Protein AF-A0A0G2HRA0-F1 (afdb_monomer)

Secondary structure (DSSP, 8-state):
-TTTSS--HHHHHHHHHHHHHHHHHHHHHT--HHHHHHHH---SHHHHHHHHIIIIIHHHHHS-GGGTHHIIIIIHHHHHHHHHHHHHTTGGGSTTTTT-HHHHHHHHHHHHTSS-HHHHHHHHHHHHHHHHHHHTTT-GGGG-SS--HHHHHHHHHHHHHHHHTHHHHHHHHHHHHHHHHHHHHHHHHHSS-GGGHHHHTPPPPHHHHHHHHTT---TT-

Mean predicted aligned error: 3.93 Å

Foldseek 3Di:
DVPQQAQDLVVLVVLCVPQVVVVVVQLVVLDALVNVCVVVVDPALVVLLVQLCNLQRSCPSHQDDLRCLCNQPRRLRNNLSSLVVCVVVVSCCQLLHLLVVVSSLSSLRSLLQDLDLVSLVVSLVSLVSSLVLLVCLVPCVVLDDDDDPVSSVNSVVSSVVSPVVSVVSNVVSVVSNVVSVLSSVCSVVPSGQLVCCVSNVHDHDPVSVVCVVVVRDPSHD

Radius of gyration: 18.33 Å; Cα contacts (8 Å, |Δi|>4): 227; chains: 1; bounding box: 37×37×50 Å

InterPro domains:
  IPR010323 Protein of unknown function DUF924 [PF06041] (3-216)
  IPR011990 Tetratricopeptide-like helical domain superfamily [G3DSA:1.25.40.10] (74-221)
  IPR011990 Tetratricopeptide-like helical domain superfamily [SSF48452] (3-215)

pLDDT: mean 93.44, std 8.61, range [54.91, 98.62]

Solvent-accessible surface area (backbone atoms only — not comparable to full-atom values): 12191 Å² total; per-residue (Å²): 119,74,69,81,81,44,93,43,71,72,59,23,51,54,48,32,77,74,42,43,70,62,52,51,53,48,61,74,66,68,68,50,29,66,56,50,47,69,72,64,58,69,86,46,66,65,49,51,51,49,50,36,43,59,32,44,50,46,35,60,51,55,30,54,72,82,43,31,34,51,32,68,72,58,27,40,62,27,15,31,45,46,34,48,53,38,53,75,69,44,40,59,60,35,43,80,30,50,53,39,58,80,63,40,51,56,54,32,50,35,26,59,71,47,64,43,69,72,36,32,53,50,30,50,52,53,42,47,53,49,40,51,51,61,74,42,53,88,52,73,82,71,70,70,86,85,55,55,78,69,37,42,53,49,26,54,53,34,32,52,52,42,51,76,41,38,70,61,51,49,52,50,38,52,54,50,45,55,55,50,48,58,49,39,53,43,30,70,74,66,55,34,64,64,82,49,23,69,55,65,71,44,86,80,51,70,72,48,46,51,41,51,75,72,67,47,90,60,91,84,115

Structure (mmCIF, N/CA/C/O backbone):
data_AF-A0A0G2HRA0-F1
#
_entry.id   AF-A0A0G2HRA0-F1
#
loop_
_atom_site.group_PDB
_atom_site.id
_atom_site.type_symbol
_atom_site.label_atom_id
_atom_site.label_alt_id
_atom_site.label_comp_id
_atom_site.label_asym_id
_atom_site.label_entity_id
_atom_site.label_seq_id
_atom_site.pdbx_PDB_ins_code
_atom_site.Cartn_x
_atom_site.Cartn_y
_atom_site.Cartn_z
_atom_site.occupancy
_atom_site.B_iso_or_equiv
_atom_site.auth_seq_id
_atom_site.auth_comp_id
_atom_site.auth_asym_id
_atom_site.auth_atom_id
_atom_site.pdbx_PDB_model_num
ATOM 1 N N . MET A 1 1 ? 15.000 1.852 2.762 1.00 56.19 1 MET A N 1
ATOM 2 C CA . MET A 1 1 ? 13.820 0.959 2.770 1.00 56.19 1 MET A CA 1
ATOM 3 C C . MET A 1 1 ? 13.496 0.431 4.173 1.00 56.19 1 MET A C 1
ATOM 5 O O . MET A 1 1 ? 12.323 0.295 4.471 1.00 56.19 1 MET A O 1
ATOM 9 N N . MET A 1 2 ? 14.488 0.227 5.059 1.00 61.09 2 MET A N 1
ATOM 10 C CA . MET A 1 2 ? 14.253 -0.274 6.428 1.00 61.09 2 MET A CA 1
ATOM 11 C C . MET A 1 2 ? 13.298 0.565 7.298 1.00 61.09 2 MET A C 1
ATOM 13 O O . MET A 1 2 ? 12.563 -0.030 8.070 1.00 61.09 2 MET A O 1
ATOM 17 N N . HIS A 1 3 ? 13.277 1.900 7.183 1.00 75.88 3 HIS A N 1
ATOM 18 C CA . HIS A 1 3 ? 12.452 2.757 8.059 1.00 75.88 3 HIS A CA 1
ATOM 19 C C . HIS A 1 3 ? 10.940 2.686 7.791 1.00 75.88 3 HIS A C 1
ATOM 21 O O . HIS A 1 3 ? 10.156 2.987 8.679 1.00 75.88 3 HIS A O 1
ATOM 27 N N . TRP A 1 4 ? 10.521 2.289 6.585 1.00 77.62 4 TRP A N 1
ATOM 28 C CA . TRP A 1 4 ? 9.098 2.255 6.215 1.00 77.62 4 TRP A CA 1
ATOM 29 C C . TRP A 1 4 ? 8.359 1.056 6.808 1.00 77.62 4 TRP A C 1
ATOM 31 O O . TRP A 1 4 ? 7.177 1.140 7.104 1.00 77.62 4 TRP A O 1
ATOM 41 N N . PHE A 1 5 ? 9.066 -0.057 7.005 1.00 75.88 5 PHE A N 1
ATOM 42 C CA . PHE A 1 5 ? 8.467 -1.346 7.367 1.00 75.88 5 PHE A CA 1
ATOM 43 C C . PHE A 1 5 ? 8.734 -1.753 8.817 1.00 75.88 5 PHE A C 1
ATOM 45 O O . PHE A 1 5 ? 8.563 -2.912 9.187 1.00 75.88 5 PHE A O 1
ATOM 52 N N . ARG A 1 6 ? 9.198 -0.816 9.646 1.00 81.25 6 ARG A N 1
ATOM 53 C CA . ARG A 1 6 ? 9.418 -1.033 11.076 1.00 81.25 6 ARG A CA 1
ATOM 54 C C . ARG A 1 6 ? 9.127 0.247 11.844 1.00 81.25 6 ARG A C 1
ATOM 56 O O . ARG A 1 6 ? 9.287 1.340 11.308 1.00 81.25 6 ARG A O 1
ATOM 63 N N . LYS A 1 7 ? 8.771 0.115 13.119 1.00 84.19 7 LYS A N 1
ATOM 64 C CA . LYS A 1 7 ? 8.693 1.267 14.018 1.00 84.19 7 LYS A CA 1
ATOM 65 C C . LYS A 1 7 ? 10.080 1.895 14.172 1.00 84.19 7 LYS A C 1
ATOM 67 O O . LYS A 1 7 ? 11.048 1.203 14.489 1.00 84.19 7 LYS A O 1
ATOM 72 N N . ASP A 1 8 ? 10.159 3.200 13.953 1.00 91.06 8 ASP A N 1
ATOM 73 C CA . ASP A 1 8 ? 11.387 3.979 14.061 1.00 91.06 8 ASP A CA 1
ATOM 74 C C . ASP A 1 8 ? 11.022 5.390 14.524 1.00 91.06 8 ASP A C 1
ATOM 76 O O . ASP A 1 8 ? 10.508 6.197 13.756 1.00 91.06 8 ASP A O 1
ATOM 80 N N . GLU A 1 9 ? 11.251 5.671 15.805 1.00 91.50 9 GLU A N 1
ATOM 81 C CA . GLU A 1 9 ? 10.758 6.891 16.445 1.00 91.50 9 GLU A CA 1
ATOM 82 C C . GLU A 1 9 ? 11.367 8.165 15.845 1.00 91.50 9 GLU A C 1
ATOM 84 O O . GLU A 1 9 ? 10.666 9.159 15.665 1.00 91.50 9 GLU A O 1
ATOM 89 N N . ALA A 1 10 ? 12.649 8.133 15.469 1.00 94.00 10 ALA A N 1
ATOM 90 C CA . ALA A 1 10 ? 13.295 9.274 14.827 1.00 94.00 10 ALA A CA 1
ATOM 91 C C . ALA A 1 10 ? 12.667 9.550 13.454 1.00 94.00 10 ALA A C 1
ATOM 93 O O . ALA A 1 10 ? 12.410 10.700 13.093 1.00 94.00 10 ALA A O 1
ATOM 94 N N . PHE A 1 11 ? 12.377 8.492 12.697 1.00 94.00 11 PHE A N 1
ATOM 95 C CA . PHE A 1 11 ? 11.701 8.620 11.413 1.00 94.00 11 PHE A CA 1
ATOM 96 C C . PHE A 1 11 ? 10.242 9.079 11.560 1.00 94.00 11 PHE A C 1
ATOM 98 O O . PHE A 1 11 ? 9.793 9.947 10.809 1.00 94.00 11 PHE A O 1
ATOM 105 N N . ASP A 1 12 ? 9.523 8.569 12.559 1.00 94.12 12 ASP A N 1
ATOM 106 C CA . ASP A 1 12 ? 8.151 8.972 12.873 1.00 94.12 12 ASP A CA 1
ATOM 107 C C . ASP A 1 12 ? 8.078 10.466 13.236 1.00 94.12 12 ASP A C 1
ATOM 109 O O . ASP A 1 12 ? 7.217 11.193 12.731 1.00 94.12 12 ASP A O 1
ATOM 113 N N . GLN A 1 13 ? 9.030 10.965 14.035 1.00 94.88 13 GLN A N 1
ATOM 114 C CA . GLN A 1 13 ? 9.144 12.389 14.366 1.00 94.88 13 GLN A CA 1
ATOM 115 C C . GLN A 1 13 ? 9.399 13.248 13.120 1.00 94.88 13 GLN A C 1
ATOM 117 O O . GLN A 1 13 ? 8.772 14.297 12.964 1.00 94.88 13 GLN A O 1
ATOM 122 N N . LEU A 1 14 ? 10.259 12.796 12.199 1.00 95.62 14 LEU A N 1
ATOM 123 C CA . LEU A 1 14 ? 10.499 13.489 10.927 1.00 95.62 14 LEU A CA 1
ATOM 124 C C . LEU A 1 14 ? 9.245 13.530 10.044 1.00 95.62 14 LEU A C 1
ATOM 126 O O . LEU A 1 14 ? 8.947 14.574 9.456 1.00 95.62 14 LEU A O 1
ATOM 130 N N . CYS A 1 15 ? 8.498 12.425 9.965 1.00 95.75 15 CYS A N 1
ATOM 131 C CA . CYS A 1 15 ? 7.233 12.366 9.231 1.00 95.75 15 CYS A CA 1
ATOM 132 C C . CYS A 1 15 ? 6.209 13.329 9.840 1.00 95.75 15 CYS A C 1
ATOM 134 O O . CYS A 1 15 ? 5.610 14.136 9.127 1.00 95.75 15 CYS A O 1
ATOM 136 N N . SER A 1 16 ? 6.059 13.296 11.166 1.00 96.31 16 SER A N 1
ATOM 137 C CA . SER A 1 16 ? 5.124 14.147 11.901 1.00 96.31 16 SER A CA 1
ATOM 138 C C . SER A 1 16 ? 5.450 15.629 11.725 1.00 96.31 16 SER A C 1
ATOM 140 O O . SER A 1 16 ? 4.582 16.402 11.319 1.00 96.31 16 SER A O 1
ATOM 142 N N . ALA A 1 17 ? 6.716 16.017 11.910 1.00 97.25 17 ALA A N 1
ATOM 143 C CA . ALA A 1 17 ? 7.166 17.399 11.756 1.00 97.25 17 ALA A CA 1
ATOM 144 C C . ALA A 1 17 ? 6.903 17.966 10.351 1.00 97.25 17 ALA A C 1
ATOM 146 O O . ALA A 1 17 ? 6.651 19.161 10.211 1.00 97.25 17 ALA A O 1
ATOM 147 N N . LYS A 1 18 ? 6.959 17.127 9.308 1.00 96.81 18 LYS A N 1
ATOM 148 C CA . LYS A 1 18 ? 6.757 17.559 7.918 1.00 96.81 18 LYS A CA 1
ATOM 149 C C . LYS A 1 18 ? 5.302 17.522 7.460 1.00 96.81 18 LYS A C 1
ATOM 151 O O . LYS A 1 18 ? 4.901 18.403 6.707 1.00 96.81 18 LYS A O 1
ATOM 156 N N . PHE A 1 19 ? 4.534 16.510 7.861 1.00 97.62 19 PHE A N 1
ATOM 157 C CA . PHE A 1 19 ? 3.259 16.198 7.203 1.00 97.62 19 PHE A CA 1
ATOM 158 C C . PHE A 1 19 ? 2.042 16.184 8.129 1.00 97.62 19 PHE A C 1
ATOM 160 O O . PHE A 1 19 ? 0.922 16.254 7.621 1.00 97.62 19 PHE A O 1
ATOM 167 N N . ARG A 1 20 ? 2.208 16.155 9.463 1.00 97.62 20 ARG A N 1
ATOM 168 C CA . ARG A 1 20 ? 1.061 16.093 10.391 1.00 97.62 20 ARG A CA 1
ATOM 169 C C . ARG A 1 20 ? 0.101 17.262 10.186 1.00 97.62 20 ARG A C 1
ATOM 171 O O . ARG A 1 20 ? -1.100 17.040 10.122 1.00 97.62 20 ARG A O 1
ATOM 178 N N . GLN A 1 21 ? 0.607 18.489 10.034 1.00 97.75 21 GLN A N 1
ATOM 179 C CA . GLN A 1 21 ? -0.251 19.666 9.844 1.00 97.75 21 GLN A CA 1
ATOM 180 C C . GLN A 1 21 ? -1.146 19.534 8.601 1.00 97.75 21 GLN A C 1
ATOM 182 O O . GLN A 1 21 ? -2.349 19.773 8.685 1.00 97.75 21 GLN A O 1
ATOM 187 N N . SER A 1 22 ? -0.580 19.122 7.466 1.00 96.19 22 SER A N 1
ATOM 188 C CA . SER A 1 22 ? -1.330 18.940 6.219 1.00 96.19 22 SER A CA 1
ATOM 189 C C . SER A 1 22 ? -2.346 17.802 6.327 1.00 96.19 22 SER A C 1
ATOM 191 O O . SER A 1 22 ? -3.484 17.944 5.887 1.00 96.19 22 SER A O 1
ATOM 193 N N . LEU A 1 23 ? -1.975 16.688 6.963 1.00 97.50 23 LEU A N 1
ATOM 194 C CA . LEU A 1 23 ? -2.886 15.561 7.170 1.00 97.50 23 LEU A CA 1
ATOM 195 C C . LEU A 1 23 ? -4.022 15.900 8.148 1.00 97.50 23 LEU A C 1
ATOM 197 O O . LEU A 1 23 ? -5.155 15.482 7.923 1.00 97.50 23 LEU A O 1
ATOM 201 N N . GLU A 1 24 ? -3.781 16.731 9.166 1.00 97.75 24 GLU A N 1
ATOM 202 C CA . GLU A 1 24 ? -4.847 17.247 10.037 1.00 97.75 24 GLU A CA 1
ATOM 203 C C . GLU A 1 24 ? -5.837 18.151 9.282 1.00 97.75 24 GLU A C 1
ATOM 205 O O . GLU A 1 24 ? -7.036 18.117 9.565 1.00 97.75 24 GLU A O 1
ATOM 210 N N . GLN A 1 25 ? -5.383 18.914 8.282 1.00 95.75 25 GLN A N 1
ATOM 211 C CA . GLN A 1 25 ? -6.275 19.694 7.410 1.00 95.75 25 GLN A CA 1
ATOM 212 C C . GLN A 1 25 ? -7.120 18.793 6.496 1.00 95.75 25 GLN A C 1
ATOM 214 O O . GLN A 1 25 ? -8.319 19.016 6.321 1.00 95.75 25 GLN A O 1
ATOM 219 N N . VAL A 1 26 ? -6.530 17.730 5.947 1.00 95.06 26 VAL A N 1
ATOM 220 C CA . VAL A 1 26 ? -7.273 16.718 5.174 1.00 95.06 26 VAL A CA 1
ATOM 221 C C . VAL A 1 26 ? -8.330 16.044 6.055 1.00 95.06 26 VAL A C 1
ATOM 223 O O . VAL A 1 26 ? -9.501 15.949 5.687 1.00 95.06 26 VAL A O 1
ATOM 226 N N . LYS A 1 27 ? -7.945 15.637 7.265 1.00 94.94 27 LYS A N 1
ATOM 227 C CA . LYS A 1 27 ? -8.842 15.025 8.250 1.00 94.94 27 LYS A CA 1
ATOM 228 C C . LYS A 1 27 ? -9.993 15.953 8.649 1.00 94.94 27 LYS A C 1
ATOM 230 O O . LYS A 1 27 ? -11.129 15.490 8.750 1.00 94.94 27 LYS A O 1
ATOM 235 N N . SER A 1 28 ? -9.738 17.244 8.870 1.00 95.25 28 SER A N 1
ATOM 236 C CA . SER A 1 28 ? -10.777 18.198 9.290 1.00 95.25 28 SER A CA 1
ATOM 237 C C . SER A 1 28 ? -11.797 18.505 8.189 1.00 95.25 28 SER A C 1
ATOM 239 O O . SER A 1 28 ? -12.965 18.749 8.489 1.00 95.25 28 SER A O 1
ATOM 241 N N . THR A 1 29 ? -11.385 18.428 6.922 1.00 93.19 29 THR A N 1
ATOM 242 C CA . THR A 1 29 ? -12.250 18.670 5.756 1.00 93.19 29 THR A CA 1
ATOM 243 C C . THR A 1 29 ? -13.062 17.447 5.326 1.00 93.19 29 THR A C 1
ATOM 245 O O . THR A 1 29 ? -14.029 17.604 4.584 1.00 93.19 29 THR A O 1
ATOM 248 N N . ARG A 1 30 ? -12.715 16.241 5.806 1.00 89.88 30 ARG A N 1
ATOM 249 C CA . ARG A 1 30 ? -13.371 14.965 5.448 1.00 89.88 30 ARG A CA 1
ATOM 250 C C . ARG A 1 30 ? -13.437 14.721 3.934 1.00 89.88 30 ARG A C 1
ATOM 252 O O . ARG A 1 30 ? -14.417 14.178 3.425 1.00 89.88 30 ARG A O 1
ATOM 259 N N . VAL A 1 31 ? -12.406 15.148 3.208 1.00 95.06 31 VAL A N 1
ATOM 260 C CA . VAL A 1 31 ? -12.314 14.940 1.758 1.00 95.06 31 VAL A CA 1
ATOM 261 C C . VAL A 1 31 ? -12.207 13.456 1.413 1.00 95.06 31 VAL A C 1
ATOM 263 O O . VAL A 1 31 ? -11.607 12.668 2.142 1.00 95.06 31 VAL A O 1
ATOM 266 N N . THR A 1 32 ? -12.788 13.071 0.279 1.00 97.25 32 THR A N 1
ATOM 267 C CA . THR A 1 32 ? -12.708 11.705 -0.249 1.00 97.25 32 THR A CA 1
ATOM 268 C C . THR A 1 32 ? -11.485 11.538 -1.149 1.00 97.25 32 THR A C 1
ATOM 270 O O . THR A 1 32 ? -10.952 12.516 -1.679 1.00 97.25 32 THR A O 1
ATOM 273 N N . GLY A 1 33 ? -11.068 10.291 -1.394 1.00 97.38 33 GLY A N 1
ATOM 274 C CA . GLY A 1 33 ? -10.017 10.008 -2.378 1.00 97.38 33 GLY A CA 1
ATOM 275 C C . GLY A 1 33 ? -10.356 10.517 -3.784 1.00 97.38 33 GLY A C 1
ATOM 276 O O . GLY A 1 33 ? -9.476 11.017 -4.477 1.00 97.38 33 GLY A O 1
ATOM 277 N N . GLU A 1 34 ? -11.635 10.492 -4.173 1.00 97.94 34 GLU A N 1
ATOM 278 C CA . GLU A 1 34 ? -12.091 11.051 -5.453 1.00 97.94 34 GLU A CA 1
ATOM 279 C C . GLU A 1 34 ? -11.854 12.567 -5.522 1.00 97.94 34 GLU A C 1
ATOM 281 O O . GLU A 1 34 ? -11.341 13.077 -6.518 1.00 97.94 34 GLU A O 1
ATOM 286 N N . ALA A 1 35 ? -12.191 13.295 -4.451 1.00 97.69 35 ALA A N 1
ATOM 287 C CA . ALA A 1 35 ? -11.971 14.736 -4.376 1.00 97.69 35 ALA A CA 1
ATOM 288 C C . ALA A 1 35 ? -10.474 15.080 -4.417 1.00 97.69 35 ALA A C 1
ATOM 290 O O . ALA A 1 35 ? -10.087 16.018 -5.115 1.00 97.69 35 ALA A O 1
ATOM 291 N N . ILE A 1 36 ? -9.634 14.292 -3.733 1.00 97.75 36 ILE A N 1
ATOM 292 C CA . ILE A 1 36 ? -8.173 14.421 -3.799 1.00 97.75 36 ILE A CA 1
ATOM 293 C C . ILE A 1 36 ? -7.679 14.241 -5.236 1.00 97.75 36 ILE A C 1
ATOM 295 O O . ILE A 1 36 ? -6.962 15.103 -5.736 1.00 97.75 36 ILE A O 1
ATOM 299 N N . LEU A 1 37 ? -8.079 13.172 -5.931 1.00 98.00 37 LEU A N 1
ATOM 300 C CA . LEU A 1 37 ? -7.651 12.938 -7.314 1.00 98.00 37 LEU A CA 1
ATOM 301 C C . LEU A 1 37 ? -8.132 14.033 -8.266 1.00 98.00 37 LEU A C 1
ATOM 303 O O . LEU A 1 37 ? -7.370 14.474 -9.125 1.00 98.00 37 LEU A O 1
ATOM 307 N N . ARG A 1 38 ? -9.367 14.511 -8.089 1.00 97.75 38 ARG A N 1
ATOM 308 C CA . ARG A 1 38 ? -9.925 15.608 -8.888 1.00 97.75 38 ARG A CA 1
ATOM 309 C C . ARG A 1 38 ? -9.147 16.909 -8.703 1.00 97.75 38 ARG A C 1
ATOM 311 O O . ARG A 1 38 ? -8.968 17.634 -9.676 1.00 97.75 38 ARG A O 1
ATOM 318 N N . ALA A 1 39 ? -8.716 17.202 -7.477 1.00 96.81 39 ALA A N 1
ATOM 319 C CA . ALA A 1 39 ? -7.945 18.399 -7.160 1.00 96.81 39 ALA A CA 1
ATOM 320 C C . ALA A 1 39 ? -6.482 18.287 -7.610 1.00 96.81 39 ALA A C 1
ATOM 322 O O . ALA A 1 39 ? -5.927 19.256 -8.117 1.00 96.81 39 ALA A O 1
ATOM 323 N N . MET A 1 40 ? -5.867 17.116 -7.429 1.00 97.00 40 MET A N 1
ATOM 324 C CA . MET A 1 40 ? -4.441 16.918 -7.690 1.00 97.00 40 MET A CA 1
ATOM 325 C C . MET A 1 40 ? -4.113 16.629 -9.152 1.00 97.00 40 MET A C 1
ATOM 327 O O . MET A 1 40 ? -3.027 16.990 -9.587 1.00 97.00 40 MET A O 1
ATOM 331 N N . GLN A 1 41 ? -5.015 15.965 -9.883 1.00 97.50 41 GLN A N 1
ATOM 332 C CA . GLN A 1 41 ? -4.847 15.588 -11.292 1.00 97.50 41 GLN A CA 1
ATOM 333 C C . GLN A 1 41 ? -3.448 15.017 -11.605 1.00 97.50 41 GLN A C 1
ATOM 335 O O . GLN A 1 41 ? -2.732 15.581 -12.435 1.00 97.50 41 GLN A O 1
ATOM 340 N N . PRO A 1 42 ? -3.029 13.919 -10.937 1.00 97.19 42 PRO A N 1
ATOM 341 C CA . PRO A 1 42 ? -1.689 13.370 -11.113 1.00 97.19 42 PRO A CA 1
ATOM 342 C C . PRO A 1 42 ? -1.434 13.017 -12.584 1.00 97.19 42 PRO A C 1
ATOM 344 O O . PRO A 1 42 ? -2.116 12.182 -13.181 1.00 97.19 42 PRO A O 1
ATOM 347 N N . SER A 1 43 ? -0.426 13.666 -13.149 1.00 94.12 43 SER A N 1
ATOM 348 C CA . SER A 1 43 ? -0.044 13.631 -14.560 1.00 94.12 43 SER A CA 1
ATOM 349 C C . SER A 1 43 ? 1.110 12.668 -14.839 1.00 94.12 43 SER A C 1
ATOM 351 O O . SER A 1 43 ? 1.319 12.260 -15.980 1.00 94.12 43 SER A O 1
ATOM 353 N N . SER A 1 44 ? 1.851 12.274 -13.798 1.00 94.62 44 SER A N 1
ATOM 354 C CA . SER A 1 44 ? 2.964 11.331 -13.901 1.00 94.62 44 SER A CA 1
ATOM 355 C C . SER A 1 44 ? 2.778 10.121 -12.981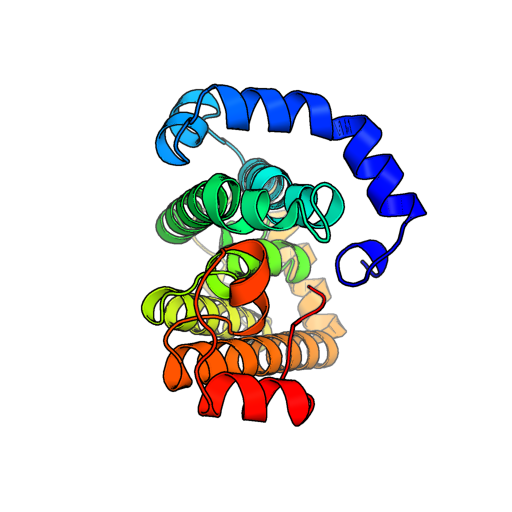 1.00 94.62 44 SER A C 1
ATOM 357 O O . SER A 1 44 ? 2.201 10.236 -11.897 1.00 94.62 44 SER A O 1
ATOM 359 N N . PRO A 1 45 ? 3.314 8.939 -13.338 1.00 95.50 45 PRO A N 1
ATOM 360 C CA . PRO A 1 45 ? 3.204 7.747 -12.495 1.00 95.50 45 PRO A CA 1
ATOM 361 C C . PRO A 1 45 ? 3.846 7.912 -11.107 1.00 95.50 45 PRO A C 1
ATOM 363 O O . PRO A 1 45 ? 3.428 7.263 -10.151 1.00 95.50 45 PRO A O 1
ATOM 366 N N . LEU A 1 46 ? 4.852 8.784 -10.970 1.00 96.12 46 LEU A N 1
ATOM 367 C CA . LEU A 1 46 ? 5.482 9.062 -9.679 1.00 96.12 46 LEU A CA 1
ATOM 368 C C . LEU A 1 46 ? 4.612 9.948 -8.785 1.00 96.12 46 LEU A C 1
ATOM 370 O O . LEU A 1 46 ? 4.706 9.820 -7.568 1.00 96.12 46 LEU A O 1
ATOM 374 N N . GLU A 1 47 ? 3.764 10.815 -9.342 1.00 97.81 47 GLU A N 1
ATOM 375 C CA . GLU A 1 47 ? 2.788 11.579 -8.551 1.00 97.81 47 GLU A CA 1
ATOM 376 C C . GLU A 1 47 ? 1.751 10.648 -7.916 1.00 97.81 47 GLU A C 1
ATOM 378 O O . GLU A 1 47 ? 1.430 10.800 -6.740 1.00 97.81 47 GLU A O 1
ATOM 383 N N . TRP A 1 48 ? 1.314 9.607 -8.631 1.00 98.25 48 TRP A N 1
ATOM 384 C CA . TRP A 1 48 ? 0.460 8.564 -8.053 1.00 98.25 48 TRP A CA 1
ATOM 385 C C . TRP A 1 48 ? 1.132 7.844 -6.877 1.00 98.25 48 TRP A C 1
ATOM 387 O O . TRP A 1 48 ? 0.5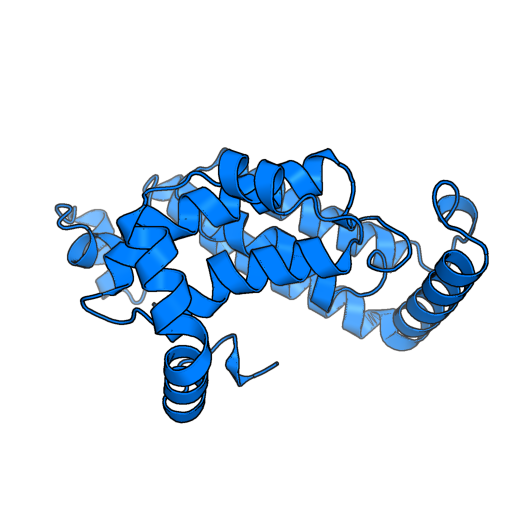18 7.688 -5.822 1.00 98.25 48 TRP A O 1
ATOM 397 N N . VAL A 1 49 ? 2.406 7.455 -7.018 1.00 98.12 49 VAL A N 1
ATOM 398 C CA . VAL A 1 49 ? 3.178 6.837 -5.921 1.00 98.12 49 VAL A CA 1
ATOM 399 C C . VAL A 1 49 ? 3.305 7.788 -4.727 1.00 98.12 49 VAL A C 1
ATOM 401 O O . VAL A 1 49 ? 3.161 7.356 -3.585 1.00 98.12 49 VAL A O 1
ATOM 404 N N . GLN A 1 50 ? 3.542 9.079 -4.967 1.00 97.75 50 GLN A N 1
ATOM 405 C CA . GLN A 1 50 ? 3.627 10.086 -3.905 1.00 97.75 50 GLN A CA 1
ATOM 406 C C . GLN A 1 50 ? 2.310 10.222 -3.141 1.00 97.75 50 GLN A C 1
ATOM 408 O O . GLN A 1 50 ? 2.333 10.247 -1.913 1.00 97.75 50 GLN A O 1
ATOM 413 N N . LEU A 1 51 ? 1.175 10.267 -3.845 1.00 98.31 51 LEU A N 1
ATOM 414 C CA . LEU A 1 51 ? -0.144 10.311 -3.213 1.00 98.31 51 LEU A CA 1
ATOM 415 C C . LEU A 1 51 ? -0.393 9.060 -2.364 1.00 98.31 51 LEU A C 1
ATOM 417 O O . LEU A 1 51 ? -0.850 9.176 -1.230 1.00 98.31 51 LEU A O 1
ATOM 421 N N . ILE A 1 52 ? -0.035 7.877 -2.868 1.00 98.44 52 ILE A N 1
ATOM 422 C CA . ILE A 1 52 ? -0.149 6.636 -2.098 1.00 98.44 52 ILE A CA 1
ATOM 423 C C . ILE A 1 52 ? 0.720 6.698 -0.840 1.00 98.44 52 ILE A C 1
ATOM 425 O O . ILE A 1 52 ? 0.220 6.448 0.247 1.00 98.44 52 ILE A O 1
ATOM 42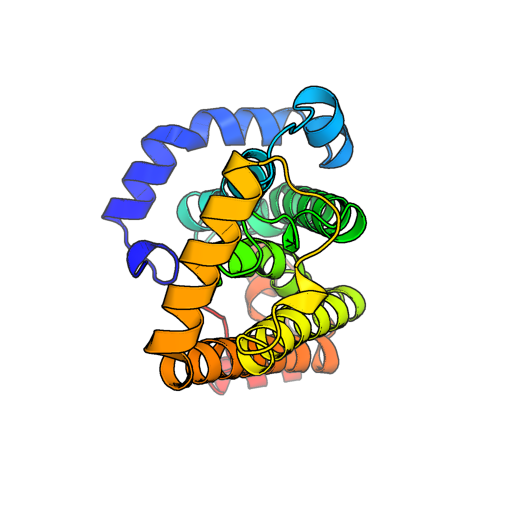9 N N . ILE A 1 53 ? 1.991 7.091 -0.939 1.00 97.56 53 ILE A N 1
ATOM 430 C CA . ILE A 1 53 ? 2.862 7.211 0.241 1.00 97.56 53 ILE A CA 1
ATOM 431 C C . ILE A 1 53 ? 2.297 8.234 1.238 1.00 97.56 53 ILE A C 1
ATOM 433 O O . ILE A 1 53 ? 2.288 7.973 2.441 1.00 97.56 53 ILE A O 1
ATOM 437 N N . LEU A 1 54 ? 1.800 9.375 0.754 1.00 98.00 54 LEU A N 1
ATOM 438 C CA . LEU A 1 54 ? 1.252 10.445 1.588 1.00 98.00 54 LEU A CA 1
ATOM 439 C C . LEU A 1 54 ? -0.008 10.021 2.349 1.00 98.00 54 LEU A C 1
ATOM 441 O O . LEU A 1 54 ? -0.189 10.452 3.484 1.00 98.00 54 LEU A O 1
ATOM 445 N N . PHE A 1 55 ? -0.871 9.203 1.745 1.00 98.31 55 PHE A N 1
ATOM 446 C CA . PHE A 1 55 ? -2.147 8.812 2.349 1.00 98.31 55 PHE A CA 1
ATOM 447 C C . PHE A 1 55 ? -2.159 7.400 2.940 1.00 98.31 55 PHE A C 1
ATOM 449 O O . PHE A 1 55 ? -3.036 7.101 3.736 1.00 98.31 55 PHE A O 1
ATOM 456 N N . ASP A 1 56 ? -1.194 6.542 2.622 1.00 97.81 56 ASP A N 1
ATOM 457 C CA . ASP A 1 56 ? -1.094 5.191 3.184 1.00 97.81 56 ASP A CA 1
ATOM 458 C C . ASP A 1 56 ? 0.027 5.092 4.222 1.00 97.81 56 ASP A C 1
ATOM 460 O O . ASP A 1 56 ? -0.214 4.747 5.378 1.00 97.81 56 ASP A O 1
ATOM 464 N N . GLN A 1 57 ? 1.256 5.443 3.846 1.00 95.44 57 GLN A N 1
ATOM 465 C CA . GLN A 1 57 ? 2.430 5.217 4.693 1.00 95.44 57 GLN A CA 1
ATOM 466 C C . GLN A 1 57 ? 2.627 6.329 5.726 1.00 95.44 57 GLN A C 1
ATOM 468 O O . GLN A 1 57 ? 2.798 6.040 6.908 1.00 95.44 57 GLN A O 1
ATOM 473 N N . MET A 1 58 ? 2.527 7.603 5.325 1.00 96.19 58 MET A N 1
ATOM 474 C CA . MET A 1 58 ? 2.711 8.724 6.261 1.00 96.19 58 MET A CA 1
ATOM 475 C C . MET A 1 58 ? 1.767 8.651 7.466 1.00 96.19 58 MET A C 1
ATOM 477 O O . MET A 1 58 ? 2.250 8.799 8.590 1.00 96.19 58 MET A O 1
ATOM 481 N N . PRO A 1 59 ? 0.458 8.364 7.310 1.00 97.00 59 PRO A N 1
ATOM 482 C CA . PRO A 1 59 ? -0.431 8.251 8.457 1.00 97.00 59 PRO A CA 1
ATOM 483 C C . PRO A 1 59 ? -0.017 7.138 9.426 1.00 97.00 59 PRO A C 1
ATOM 485 O O . PRO A 1 59 ? -0.136 7.327 10.633 1.00 97.00 59 PRO A O 1
ATOM 488 N N . ARG A 1 60 ? 0.535 6.021 8.936 1.00 95.44 60 ARG A N 1
ATOM 489 C CA . ARG A 1 60 ? 1.021 4.906 9.774 1.00 95.44 60 ARG A CA 1
ATOM 490 C C . ARG A 1 60 ? 2.254 5.277 10.603 1.00 95.44 60 ARG A C 1
ATOM 492 O O . ARG A 1 60 ? 2.420 4.765 11.707 1.00 95.44 60 ARG A O 1
ATOM 499 N N . ASN A 1 61 ? 3.094 6.186 10.106 1.00 95.00 61 ASN A N 1
ATOM 500 C CA . ASN A 1 61 ? 4.218 6.746 10.863 1.00 95.00 61 ASN A CA 1
ATOM 501 C C . ASN A 1 61 ? 3.796 7.876 11.825 1.00 95.00 61 ASN A C 1
ATOM 503 O O . ASN A 1 61 ? 4.456 8.094 12.836 1.00 95.00 61 ASN A O 1
ATOM 507 N N . ILE A 1 62 ? 2.705 8.595 11.531 1.00 96.38 62 ILE A N 1
ATOM 508 C CA . ILE A 1 62 ? 2.288 9.805 12.269 1.00 96.38 62 ILE A CA 1
ATOM 509 C C . ILE A 1 62 ? 1.248 9.520 13.362 1.00 96.38 62 ILE A C 1
ATOM 511 O O . ILE A 1 62 ? 1.247 10.193 14.396 1.00 96.38 62 ILE A O 1
ATOM 515 N N . TYR A 1 63 ? 0.359 8.554 13.138 1.00 95.50 63 TYR A N 1
ATOM 516 C CA . TYR A 1 63 ? -0.777 8.234 14.003 1.00 95.50 63 TYR A CA 1
ATOM 517 C C . TYR A 1 63 ? -0.646 6.801 14.533 1.00 95.50 63 TYR A C 1
ATOM 519 O O . TYR A 1 63 ? -1.257 5.867 14.016 1.00 95.50 63 TYR A O 1
ATOM 527 N N . ARG A 1 64 ? 0.178 6.617 15.570 1.00 90.81 64 ARG A N 1
ATOM 528 C CA . ARG A 1 64 ? 0.398 5.315 16.224 1.00 90.81 64 ARG A CA 1
ATOM 529 C C . ARG A 1 64 ? -0.451 5.151 17.485 1.00 90.81 64 ARG A C 1
ATOM 531 O O . ARG A 1 64 ? -0.987 6.120 18.018 1.00 90.81 64 ARG A O 1
ATOM 538 N N . GLY A 1 65 ? -0.543 3.917 17.984 1.00 89.31 65 GLY A N 1
ATOM 539 C CA . GLY A 1 65 ? -1.217 3.617 19.250 1.00 89.31 65 GLY A CA 1
ATOM 540 C C . GLY A 1 65 ? -2.680 4.061 19.233 1.00 89.31 65 GLY A C 1
ATOM 541 O O . GLY A 1 65 ? -3.425 3.702 18.323 1.00 89.31 65 GLY A O 1
ATOM 542 N N . GLU A 1 66 ? -3.088 4.877 20.203 1.00 88.81 66 GLU A N 1
ATOM 543 C CA . GLU A 1 66 ? -4.469 5.372 20.330 1.00 88.81 66 GLU A CA 1
ATOM 544 C C . GLU A 1 66 ? -4.934 6.227 19.135 1.00 88.81 66 GLU A C 1
ATOM 546 O O . GLU A 1 66 ? -6.133 6.311 18.852 1.00 88.81 66 GLU A O 1
ATOM 551 N N . GLU A 1 67 ? -4.004 6.832 18.387 1.00 94.81 67 GLU A N 1
ATOM 552 C CA . GLU A 1 67 ? -4.329 7.631 17.201 1.00 94.81 67 GLU A CA 1
ATOM 553 C C . GLU A 1 67 ? -4.538 6.780 15.936 1.00 94.81 67 GLU A C 1
ATOM 555 O O . GLU A 1 67 ? -5.089 7.291 14.956 1.00 94.81 67 GLU A O 1
ATOM 560 N N . SER A 1 68 ? -4.173 5.490 15.955 1.00 95.50 68 SER A N 1
ATOM 561 C CA . SER A 1 68 ? -4.207 4.587 14.786 1.00 95.50 68 SER A CA 1
ATOM 562 C C . SER A 1 68 ? -5.587 4.446 14.146 1.00 95.50 68 SER A C 1
ATOM 564 O O . SER A 1 68 ? -5.695 4.278 12.932 1.00 95.50 68 SER A O 1
ATOM 566 N N . LYS A 1 69 ? -6.664 4.643 14.916 1.00 96.44 69 LYS A N 1
ATOM 567 C CA . LYS A 1 69 ? -8.031 4.717 14.381 1.00 96.44 69 LYS A CA 1
ATOM 568 C C . LYS A 1 69 ? -8.172 5.741 13.252 1.00 96.44 69 LYS A C 1
ATOM 570 O O . LYS A 1 69 ? -8.970 5.539 12.343 1.00 96.44 69 LYS A O 1
ATOM 575 N N . THR A 1 70 ? -7.394 6.824 13.291 1.00 97.06 70 THR A N 1
ATOM 576 C CA . THR A 1 70 ? -7.380 7.866 12.257 1.00 97.06 70 THR A CA 1
ATOM 577 C C . THR A 1 70 ? -6.871 7.307 10.933 1.00 97.06 70 THR A C 1
ATOM 579 O O . THR A 1 70 ? -7.445 7.602 9.889 1.00 97.06 70 THR A O 1
ATOM 582 N N . VAL A 1 71 ? -5.846 6.451 10.970 1.00 97.38 71 VAL A N 1
ATOM 583 C CA . VAL A 1 71 ? -5.332 5.756 9.782 1.00 97.38 71 VAL A CA 1
ATOM 584 C C . VAL A 1 71 ? -6.451 4.940 9.150 1.00 97.38 71 VAL A C 1
ATOM 586 O O . VAL A 1 71 ? -6.809 5.176 8.002 1.00 97.38 71 VAL A O 1
ATOM 589 N N . PHE A 1 72 ? -7.080 4.069 9.937 1.00 97.06 72 PHE A N 1
ATOM 590 C CA . PHE A 1 72 ? -8.064 3.109 9.436 1.00 97.06 72 PHE A CA 1
ATOM 591 C C . PHE A 1 72 ? -9.363 3.758 8.943 1.00 97.06 72 PHE A C 1
ATOM 593 O O . PHE A 1 72 ? -9.988 3.261 8.013 1.00 97.06 72 PHE A O 1
ATOM 600 N N . THR A 1 73 ? -9.799 4.849 9.577 1.00 96.38 73 THR A N 1
ATOM 601 C CA . THR A 1 73 ? -11.119 5.450 9.305 1.00 96.38 73 THR A CA 1
ATOM 602 C C . THR A 1 73 ? -11.078 6.641 8.359 1.00 96.38 73 THR A C 1
ATOM 604 O O . THR A 1 73 ? -12.081 6.921 7.706 1.00 96.38 73 THR A O 1
ATOM 607 N N . VAL A 1 74 ? -9.949 7.351 8.276 1.00 97.31 74 VAL A N 1
ATOM 608 C CA . VAL A 1 74 ? -9.818 8.557 7.445 1.00 97.31 74 VAL A CA 1
ATOM 609 C C . VAL A 1 74 ? -8.934 8.285 6.240 1.00 97.31 74 VAL A C 1
ATOM 611 O O . VAL A 1 74 ? -9.331 8.561 5.111 1.00 97.31 74 VAL A O 1
ATOM 614 N N . PHE A 1 75 ? -7.738 7.747 6.466 1.00 98.31 75 PHE A N 1
ATOM 615 C CA . PHE A 1 75 ? -6.705 7.720 5.437 1.00 98.31 75 PHE A CA 1
ATOM 616 C C . PHE A 1 75 ? -6.710 6.445 4.591 1.00 98.31 75 PHE A C 1
ATOM 618 O O . PHE A 1 75 ? -6.544 6.542 3.377 1.00 98.31 75 PHE A O 1
ATOM 625 N N . ASP A 1 76 ? -7.003 5.282 5.178 1.00 98.19 76 ASP A N 1
ATOM 626 C CA . ASP A 1 76 ? -7.131 4.018 4.444 1.00 98.19 76 ASP A CA 1
ATOM 627 C C . ASP A 1 76 ? -8.160 4.117 3.297 1.00 98.19 76 ASP A C 1
ATOM 629 O O . ASP A 1 76 ? -7.799 3.782 2.169 1.00 98.19 76 ASP A O 1
ATOM 633 N N . PRO A 1 77 ? -9.386 4.658 3.486 1.00 98.06 77 PRO A N 1
ATOM 634 C CA . PRO A 1 77 ? -10.334 4.831 2.380 1.00 98.06 77 PRO A CA 1
ATOM 635 C C . PRO A 1 77 ? -9.825 5.750 1.257 1.00 98.06 77 PRO A C 1
ATOM 637 O O . PRO A 1 77 ? -10.091 5.504 0.078 1.00 98.06 77 PRO A O 1
ATOM 640 N N . ILE A 1 78 ? -9.079 6.807 1.601 1.00 98.56 78 ILE A N 1
ATOM 641 C CA . ILE A 1 78 ? -8.474 7.725 0.623 1.00 98.56 78 ILE A CA 1
ATOM 642 C C . ILE A 1 78 ? -7.405 6.983 -0.184 1.00 98.56 78 ILE A C 1
ATOM 644 O O . ILE A 1 78 ? -7.440 6.996 -1.416 1.00 98.56 78 ILE A O 1
ATOM 648 N N . ALA A 1 79 ? -6.484 6.306 0.501 1.00 98.56 79 ALA A N 1
ATOM 649 C CA . ALA A 1 79 ? -5.396 5.562 -0.118 1.00 98.56 79 ALA A CA 1
ATOM 650 C C . ALA A 1 79 ? -5.902 4.412 -1.000 1.00 98.56 79 ALA A C 1
ATOM 652 O O . ALA A 1 79 ? -5.418 4.242 -2.120 1.00 98.56 79 ALA A O 1
ATOM 653 N N . GLN A 1 80 ? -6.911 3.667 -0.539 1.00 98.44 80 GLN A N 1
ATOM 654 C CA . GLN A 1 80 ? -7.555 2.598 -1.304 1.00 98.44 80 GLN A CA 1
ATOM 655 C C . GLN A 1 80 ? -8.163 3.135 -2.600 1.00 98.44 80 GLN A C 1
ATOM 657 O O . GLN A 1 80 ? -7.922 2.577 -3.671 1.00 98.44 80 GLN A O 1
ATOM 662 N N . HIS A 1 81 ? -8.898 4.250 -2.538 1.00 98.38 81 HIS A N 1
ATOM 663 C CA . HIS A 1 81 ? -9.468 4.867 -3.735 1.00 98.38 81 HIS A CA 1
ATOM 664 C C . HIS A 1 81 ? -8.380 5.274 -4.741 1.00 98.38 81 HIS A C 1
ATOM 666 O O . HIS A 1 81 ? -8.501 4.989 -5.934 1.00 98.38 81 HIS A O 1
ATOM 672 N N . ILE A 1 82 ? -7.292 5.888 -4.265 1.00 98.62 82 ILE A N 1
ATOM 673 C CA . ILE A 1 82 ? -6.157 6.296 -5.106 1.00 98.62 82 ILE A CA 1
ATOM 674 C C . ILE A 1 82 ? -5.483 5.076 -5.749 1.00 98.62 82 ILE A C 1
ATOM 676 O O . ILE A 1 82 ? -5.256 5.077 -6.959 1.00 98.62 82 ILE A O 1
ATOM 680 N N . ALA A 1 83 ? -5.208 4.019 -4.981 1.00 98.25 83 ALA A N 1
ATOM 681 C CA . ALA A 1 83 ? -4.598 2.791 -5.491 1.00 98.25 83 ALA A CA 1
ATOM 682 C C . ALA A 1 83 ? -5.486 2.076 -6.521 1.00 98.25 83 ALA A C 1
ATOM 684 O O . ALA A 1 83 ? -4.982 1.584 -7.536 1.00 98.25 83 ALA A O 1
ATOM 685 N N . HIS A 1 84 ? -6.807 2.066 -6.311 1.00 96.88 84 HIS A N 1
ATOM 686 C CA . HIS A 1 84 ? -7.753 1.536 -7.291 1.00 96.88 84 HIS A CA 1
ATOM 687 C C . HIS A 1 84 ? -7.766 2.331 -8.582 1.00 96.88 84 HIS A C 1
ATOM 689 O O . HIS A 1 84 ? -7.654 1.729 -9.648 1.00 96.88 84 HIS A O 1
ATOM 695 N N . ALA A 1 85 ? -7.878 3.656 -8.498 1.00 97.75 85 ALA A N 1
ATOM 696 C CA . ALA A 1 85 ? -7.881 4.512 -9.676 1.00 97.75 85 ALA A CA 1
ATOM 697 C C . ALA A 1 85 ? -6.570 4.371 -10.466 1.00 97.75 85 ALA A C 1
ATOM 699 O O . ALA A 1 85 ? -6.602 4.198 -11.683 1.00 97.75 85 ALA A O 1
ATOM 700 N N . ALA A 1 86 ? -5.427 4.334 -9.776 1.00 97.44 86 ALA A N 1
ATOM 701 C CA . ALA A 1 86 ? -4.125 4.129 -10.403 1.00 97.44 86 ALA A CA 1
ATOM 702 C C . ALA A 1 86 ? -4.015 2.763 -11.097 1.00 97.44 86 ALA A C 1
ATOM 704 O O . ALA A 1 86 ? -3.492 2.654 -12.208 1.00 97.44 86 ALA A O 1
ATOM 705 N N . THR A 1 87 ? -4.504 1.708 -10.443 1.00 94.62 87 THR A N 1
ATOM 706 C CA . THR A 1 87 ? -4.491 0.350 -10.996 1.00 94.62 87 THR A CA 1
ATOM 707 C C . THR A 1 87 ? -5.403 0.238 -12.213 1.00 94.62 87 THR A C 1
ATOM 709 O O . THR A 1 87 ? -4.971 -0.284 -13.238 1.00 94.62 87 THR A O 1
ATOM 712 N N . ALA A 1 88 ? -6.618 0.789 -12.133 1.00 94.50 88 ALA A N 1
ATOM 713 C CA . ALA A 1 88 ? -7.578 0.816 -13.234 1.00 94.50 88 ALA A CA 1
ATOM 714 C C . ALA A 1 88 ? -7.059 1.606 -14.446 1.00 94.50 88 ALA A C 1
ATOM 716 O O . ALA A 1 88 ? -7.288 1.204 -15.581 1.00 94.50 88 ALA A O 1
ATOM 717 N N . ALA A 1 89 ? -6.308 2.685 -14.211 1.00 94.50 89 ALA A N 1
ATOM 718 C CA . ALA A 1 89 ? -5.653 3.471 -15.255 1.00 94.50 89 ALA A CA 1
ATOM 719 C C . ALA A 1 89 ? -4.326 2.860 -15.758 1.00 94.50 89 ALA A C 1
ATOM 721 O O . ALA A 1 89 ? -3.619 3.492 -16.536 1.00 94.50 89 ALA A O 1
ATOM 722 N N . GLY A 1 90 ? -3.938 1.664 -15.296 1.00 94.00 90 GLY A N 1
ATOM 723 C CA . GLY A 1 90 ? -2.712 0.994 -15.743 1.00 94.00 90 GLY A CA 1
ATOM 724 C C . GLY A 1 90 ? -1.406 1.649 -15.273 1.00 94.00 90 GLY A C 1
ATOM 725 O O . GLY A 1 90 ? -0.331 1.256 -15.725 1.00 94.00 90 GLY A O 1
ATOM 726 N N . VAL A 1 91 ? -1.452 2.598 -14.328 1.00 95.69 91 VAL A N 1
ATOM 727 C CA . VAL A 1 91 ? -0.287 3.403 -13.901 1.00 95.69 91 VAL A CA 1
ATOM 728 C C . VAL A 1 91 ? 0.870 2.528 -13.416 1.00 95.69 91 VAL A C 1
ATOM 730 O O . VAL A 1 91 ? 2.026 2.771 -13.750 1.00 95.69 91 VAL A O 1
ATOM 733 N N . HIS A 1 92 ? 0.568 1.460 -12.679 1.00 93.81 92 HIS A N 1
ATOM 734 C CA . HIS A 1 92 ? 1.545 0.490 -12.176 1.00 93.81 92 HIS A CA 1
ATOM 735 C C . HIS A 1 92 ? 2.337 -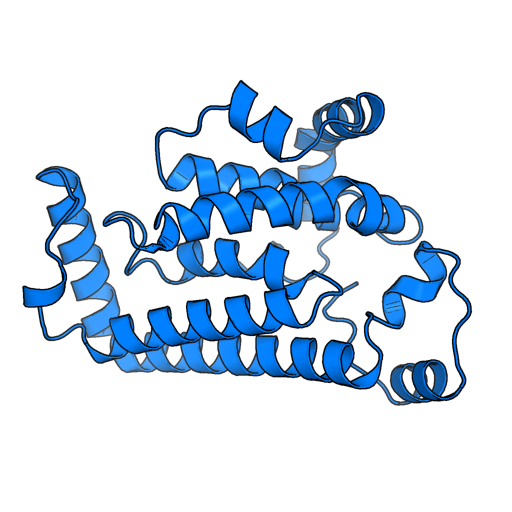0.242 -13.284 1.00 93.81 92 HIS A C 1
ATOM 737 O O . HIS A 1 92 ? 3.410 -0.781 -13.005 1.00 93.81 92 HIS A O 1
ATOM 743 N N . ARG A 1 93 ? 1.840 -0.255 -14.531 1.00 91.69 93 ARG A N 1
ATOM 744 C CA . ARG A 1 93 ? 2.508 -0.829 -15.716 1.00 91.69 93 ARG A CA 1
ATOM 745 C C . ARG A 1 93 ? 3.181 0.217 -16.599 1.00 91.69 93 ARG A C 1
ATOM 747 O O . ARG A 1 93 ? 3.842 -0.160 -17.564 1.00 91.69 93 ARG A O 1
ATOM 754 N N . HIS A 1 94 ? 3.055 1.501 -16.264 1.00 93.19 94 HIS A N 1
ATOM 755 C CA . HIS A 1 94 ? 3.686 2.583 -17.010 1.00 93.19 94 HIS A CA 1
ATOM 756 C C . HIS A 1 94 ? 5.198 2.319 -17.178 1.00 93.19 94 HIS A C 1
ATOM 758 O O . HIS A 1 94 ? 5.832 1.840 -16.227 1.00 93.19 94 HIS A O 1
ATOM 764 N N . PRO A 1 95 ? 5.820 2.671 -18.323 1.00 92.00 95 PRO A N 1
ATOM 765 C CA . PRO A 1 95 ? 7.226 2.369 -18.606 1.00 92.00 95 PRO A CA 1
ATOM 766 C C . PRO A 1 95 ? 8.221 2.748 -17.499 1.00 92.00 95 PRO A C 1
ATOM 768 O O . PRO A 1 95 ? 9.110 1.976 -17.146 1.00 92.00 95 PRO A O 1
ATOM 771 N N . LEU A 1 96 ? 8.011 3.909 -16.875 1.00 92.75 96 LEU A N 1
ATOM 772 C CA . LEU A 1 96 ? 8.818 4.390 -15.745 1.00 92.75 96 LEU A CA 1
ATOM 773 C C . LEU A 1 96 ? 8.701 3.561 -14.451 1.00 92.75 96 LEU A C 1
ATOM 775 O O . LEU A 1 96 ? 9.526 3.739 -13.557 1.00 92.75 96 LEU A O 1
ATOM 779 N N . LEU A 1 97 ? 7.698 2.688 -14.318 1.00 94.75 97 LEU A N 1
ATOM 780 C CA . LEU A 1 97 ? 7.441 1.894 -13.111 1.00 94.75 97 LEU A CA 1
ATOM 781 C C . LEU A 1 97 ? 7.546 0.384 -13.322 1.00 94.75 97 LEU A C 1
ATOM 783 O O . LEU A 1 97 ? 7.936 -0.309 -12.384 1.00 94.75 97 LEU A O 1
ATOM 787 N N . ARG A 1 98 ? 7.218 -0.134 -14.513 1.00 93.50 98 ARG A N 1
ATOM 788 C CA . ARG A 1 98 ? 6.988 -1.570 -14.762 1.00 93.50 98 ARG A CA 1
ATOM 789 C C . ARG A 1 98 ? 8.062 -2.498 -14.181 1.00 93.50 98 ARG A C 1
ATOM 791 O O . ARG A 1 98 ? 7.730 -3.446 -13.474 1.00 93.50 98 ARG A O 1
ATOM 798 N N . TYR A 1 99 ? 9.338 -2.185 -14.404 1.00 95.19 99 TYR A N 1
ATOM 799 C CA . TYR A 1 99 ? 10.475 -2.972 -13.897 1.00 95.19 99 TYR A CA 1
ATOM 800 C C . TYR A 1 99 ? 11.127 -2.377 -12.638 1.00 95.19 99 TYR A C 1
ATOM 802 O O . TYR A 1 99 ? 12.148 -2.865 -12.160 1.00 95.19 99 TYR A O 1
ATOM 810 N N . ARG A 1 100 ? 10.538 -1.334 -12.049 1.00 94.94 100 ARG A N 1
ATOM 811 C CA . ARG A 1 100 ? 10.958 -0.772 -10.761 1.00 94.94 100 ARG A CA 1
ATOM 812 C C . ARG A 1 100 ? 10.110 -1.383 -9.650 1.00 94.94 100 ARG A C 1
ATOM 814 O O . ARG A 1 100 ? 9.242 -0.720 -9.087 1.00 94.94 100 ARG A O 1
ATOM 821 N N . ILE A 1 101 ? 10.391 -2.649 -9.332 1.00 92.88 101 ILE A N 1
ATOM 822 C CA . ILE A 1 101 ? 9.609 -3.500 -8.412 1.00 92.88 101 ILE A CA 1
ATOM 823 C C . ILE A 1 101 ? 9.233 -2.755 -7.123 1.00 92.88 101 ILE A C 1
ATOM 825 O O . ILE A 1 101 ? 8.058 -2.683 -6.786 1.00 92.88 101 ILE A O 1
ATOM 829 N N . GLY A 1 102 ? 10.195 -2.101 -6.462 1.00 92.69 102 GLY A N 1
ATOM 830 C CA . GLY A 1 102 ? 9.935 -1.352 -5.227 1.00 92.69 102 GLY A CA 1
ATOM 831 C C . GLY A 1 102 ? 8.921 -0.208 -5.363 1.00 92.69 102 GLY A C 1
ATOM 832 O O . GLY A 1 102 ? 8.187 0.052 -4.420 1.00 92.69 102 GLY A O 1
ATOM 833 N N . HIS A 1 103 ? 8.829 0.451 -6.525 1.00 94.94 103 HIS A N 1
ATOM 834 C CA . HIS A 1 103 ? 7.789 1.460 -6.756 1.00 94.94 103 HIS A CA 1
ATOM 835 C C . HIS A 1 103 ? 6.417 0.822 -6.978 1.00 94.94 103 HIS A C 1
ATOM 837 O O . HIS A 1 103 ? 5.414 1.363 -6.521 1.00 94.94 103 HIS A O 1
ATOM 843 N N . ARG A 1 104 ? 6.366 -0.329 -7.661 1.00 95.31 104 ARG A N 1
ATOM 844 C CA . ARG A 1 104 ? 5.113 -1.058 -7.902 1.00 95.31 104 ARG A CA 1
ATOM 845 C C . ARG A 1 104 ? 4.503 -1.615 -6.621 1.00 95.31 104 ARG A C 1
ATOM 847 O O . ARG A 1 104 ? 3.284 -1.628 -6.504 1.00 95.31 104 ARG A O 1
ATOM 854 N N . LEU A 1 105 ? 5.332 -1.995 -5.648 1.00 95.12 105 LEU A N 1
ATOM 855 C CA . LEU A 1 105 ? 4.843 -2.481 -4.356 1.00 95.12 105 LEU A CA 1
ATOM 856 C C . LEU A 1 105 ? 3.983 -1.451 -3.617 1.00 95.12 105 LEU A C 1
ATOM 858 O O . LEU A 1 105 ? 3.050 -1.845 -2.927 1.00 95.12 105 LEU A O 1
ATOM 862 N N . TRP A 1 106 ? 4.216 -0.147 -3.808 1.00 96.88 106 TRP A N 1
ATOM 863 C CA . TRP A 1 106 ? 3.389 0.873 -3.161 1.00 96.88 106 TRP A CA 1
ATOM 864 C C . TRP A 1 106 ? 1.916 0.791 -3.565 1.00 96.88 106 TRP A C 1
ATOM 866 O O . TRP A 1 106 ? 1.064 1.023 -2.721 1.00 96.88 106 TRP A O 1
ATOM 876 N N . PHE A 1 107 ? 1.593 0.387 -4.797 1.00 97.38 107 PHE A N 1
ATOM 877 C CA . PHE A 1 107 ? 0.198 0.233 -5.235 1.00 97.38 107 PHE A CA 1
ATOM 878 C C . PHE A 1 107 ? -0.527 -0.922 -4.533 1.00 97.38 107 PHE A C 1
ATOM 880 O O . PHE A 1 107 ? -1.751 -0.889 -4.435 1.00 97.38 107 PHE A O 1
ATOM 887 N N . ASN A 1 108 ? 0.215 -1.903 -4.011 1.00 96.56 108 ASN A N 1
ATOM 888 C CA . ASN A 1 108 ? -0.353 -3.035 -3.281 1.00 96.56 108 ASN A CA 1
ATOM 889 C C . ASN A 1 108 ? -0.702 -2.664 -1.838 1.00 96.56 108 ASN A C 1
ATOM 891 O O . ASN A 1 108 ? -1.689 -3.170 -1.313 1.00 96.56 108 ASN A O 1
ATOM 895 N N . MET A 1 109 ? 0.073 -1.769 -1.210 1.00 96.19 109 MET A N 1
ATOM 896 C CA . MET A 1 109 ? -0.048 -1.484 0.227 1.00 96.19 109 MET A CA 1
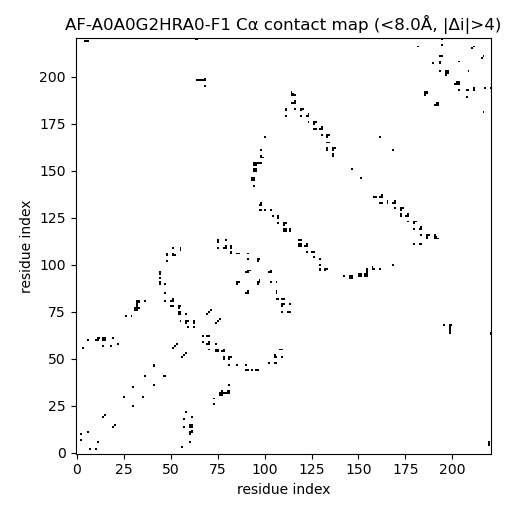ATOM 897 C C . MET A 1 109 ? -1.472 -1.065 0.634 1.00 96.19 109 MET A C 1
ATOM 899 O O . MET A 1 109 ? -2.028 -1.710 1.520 1.00 96.19 109 MET A O 1
ATOM 903 N N . PRO A 1 110 ? -2.148 -0.101 -0.029 1.00 98.25 110 PRO A N 1
ATOM 904 C CA . PRO A 1 110 ? -3.502 0.279 0.379 1.00 98.25 110 PRO A CA 1
ATOM 905 C C . PRO A 1 11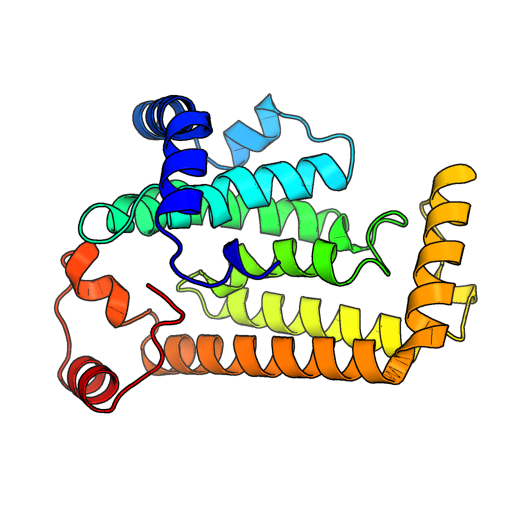0 ? -4.531 -0.844 0.220 1.00 98.25 110 PRO A C 1
ATOM 907 O O . PRO A 1 110 ? -5.486 -0.912 0.992 1.00 98.25 110 PRO A O 1
ATOM 910 N N . LEU A 1 111 ? -4.341 -1.726 -0.769 1.00 97.75 111 LEU A N 1
ATOM 911 C CA . LEU A 1 111 ? -5.221 -2.872 -1.007 1.00 97.75 111 LEU A CA 1
ATOM 912 C C . LEU A 1 111 ? -5.058 -3.918 0.099 1.00 97.75 111 LEU A C 1
ATOM 914 O O . LEU A 1 111 ? -6.045 -4.338 0.699 1.00 97.75 111 LEU A O 1
ATOM 918 N N . MET A 1 112 ? -3.806 -4.250 0.419 1.00 97.12 112 MET A N 1
ATOM 919 C CA . MET A 1 112 ? -3.420 -5.135 1.517 1.00 97.12 112 MET A CA 1
ATOM 920 C C . MET A 1 112 ? -3.897 -4.603 2.873 1.00 97.12 112 MET A C 1
ATOM 922 O O . MET A 1 112 ? -4.244 -5.361 3.769 1.00 97.12 112 MET A O 1
ATOM 926 N N . HIS A 1 113 ? -3.958 -3.287 3.053 1.00 97.44 113 HIS A N 1
ATOM 927 C CA . HIS A 1 113 ? -4.441 -2.690 4.293 1.00 97.44 113 HIS A CA 1
ATOM 928 C C . HIS A 1 113 ? -5.965 -2.633 4.428 1.00 97.44 113 HIS A C 1
ATOM 930 O O . HIS A 1 113 ? -6.453 -2.225 5.486 1.00 97.44 113 HIS A O 1
ATOM 936 N N . SER A 1 114 ? -6.722 -2.992 3.398 1.00 97.69 114 SER A N 1
ATOM 937 C CA . SER A 1 114 ? -8.181 -2.998 3.471 1.00 97.69 114 SER A CA 1
ATOM 938 C C . SER A 1 114 ? -8.708 -4.168 4.312 1.00 97.69 114 SER A C 1
ATOM 940 O O . SER A 1 114 ? -8.061 -5.197 4.449 1.00 97.69 114 SER A O 1
ATOM 942 N N . GLU A 1 115 ? -9.910 -4.024 4.866 1.00 97.62 115 GLU A N 1
ATOM 943 C CA . GLU A 1 115 ? -10.670 -5.146 5.438 1.00 97.62 115 GLU A CA 1
ATOM 944 C C . GLU A 1 115 ? -11.693 -5.657 4.402 1.00 97.62 115 GLU A C 1
ATOM 946 O O . GLU A 1 115 ? -12.875 -5.810 4.697 1.00 97.62 115 GLU A O 1
ATOM 951 N N . ASP A 1 116 ? -11.248 -5.855 3.153 1.00 97.50 116 ASP A N 1
ATOM 952 C CA . ASP A 1 116 ? -12.077 -6.305 2.027 1.00 97.50 116 ASP A CA 1
ATOM 953 C C . ASP A 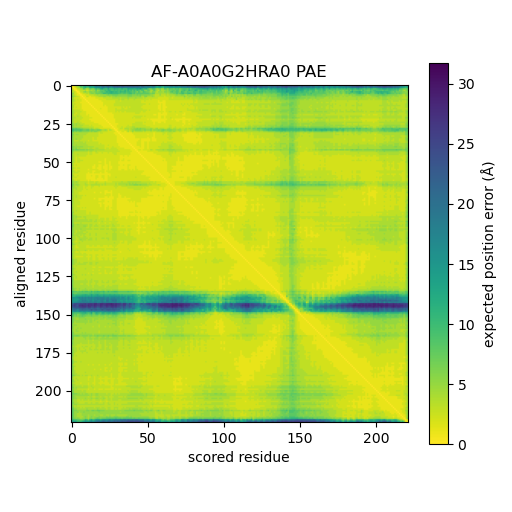1 116 ? -11.362 -7.401 1.218 1.00 97.50 116 ASP A C 1
ATOM 955 O O . ASP A 1 116 ? -10.313 -7.191 0.603 1.00 97.50 116 ASP A O 1
ATOM 959 N N . ARG A 1 117 ? -11.978 -8.588 1.168 1.00 97.69 117 ARG A N 1
ATOM 960 C CA . ARG A 1 117 ? -11.467 -9.765 0.445 1.00 97.69 117 ARG A CA 1
ATOM 961 C C . ARG A 1 117 ? -11.207 -9.492 -1.037 1.00 97.69 117 ARG A C 1
ATOM 963 O O . ARG A 1 117 ? -10.244 -10.018 -1.594 1.00 97.69 117 ARG A O 1
ATOM 970 N N . ALA A 1 118 ? -12.040 -8.680 -1.687 1.00 96.75 118 ALA A N 1
ATOM 971 C CA . ALA A 1 118 ? -11.873 -8.364 -3.103 1.00 96.75 118 ALA A CA 1
ATOM 972 C C . ALA A 1 118 ? -10.606 -7.535 -3.358 1.00 96.75 118 ALA A C 1
ATOM 974 O O . ALA A 1 118 ? -10.005 -7.629 -4.429 1.00 96.75 118 ALA A O 1
ATOM 975 N N . MET A 1 119 ? -10.174 -6.739 -2.381 1.00 97.31 119 MET A N 1
ATOM 976 C CA . MET A 1 119 ? -8.964 -5.929 -2.506 1.00 97.31 119 MET A CA 1
ATOM 977 C C . MET A 1 119 ? -7.707 -6.751 -2.264 1.00 97.31 119 MET A C 1
ATOM 979 O O . MET A 1 119 ? -6.745 -6.587 -3.011 1.00 97.31 119 MET A O 1
ATOM 983 N N . HIS A 1 120 ? -7.752 -7.706 -1.336 1.00 98.12 120 HIS A N 1
ATOM 984 C CA . HIS A 1 120 ? -6.705 -8.720 -1.195 1.00 98.12 120 HIS A CA 1
ATOM 985 C C . HIS A 1 120 ? -6.512 -9.530 -2.480 1.00 98.12 120 HIS A C 1
ATOM 987 O O . HIS A 1 120 ? -5.393 -9.723 -2.950 1.00 98.12 120 HIS A O 1
ATOM 993 N N . GLN A 1 121 ? -7.607 -9.937 -3.128 1.00 97.31 121 GLN A N 1
ATOM 994 C CA . GLN A 1 121 ? -7.521 -10.635 -4.411 1.00 97.31 121 GLN A CA 1
ATOM 995 C C . GLN A 1 121 ? -6.831 -9.779 -5.492 1.00 97.31 121 GLN A C 1
ATOM 997 O O . GLN A 1 121 ? -5.954 -10.267 -6.204 1.00 97.31 121 GLN A O 1
ATOM 1002 N N . LYS A 1 122 ? -7.146 -8.480 -5.564 1.00 96.50 122 LYS A N 1
ATOM 1003 C CA . LYS A 1 122 ? -6.463 -7.547 -6.478 1.00 96.50 122 LYS A CA 1
ATOM 1004 C C . LYS A 1 122 ? -4.984 -7.351 -6.128 1.00 96.50 122 LYS A C 1
ATOM 1006 O O . LYS A 1 122 ? -4.162 -7.235 -7.033 1.00 96.50 122 LYS A O 1
ATOM 1011 N N . ALA A 1 123 ? -4.628 -7.313 -4.844 1.00 97.38 123 ALA A N 1
ATOM 1012 C CA . ALA A 1 123 ? -3.235 -7.220 -4.410 1.00 97.38 123 ALA A CA 1
ATOM 1013 C C . ALA A 1 123 ? -2.427 -8.452 -4.855 1.00 97.38 123 ALA A C 1
ATOM 1015 O O . ALA A 1 123 ? -1.335 -8.303 -5.407 1.00 97.38 123 ALA A O 1
ATOM 1016 N N . VAL A 1 124 ? -2.997 -9.656 -4.717 1.00 97.88 124 VAL A N 1
ATOM 1017 C CA . VAL A 1 124 ? -2.413 -10.904 -5.240 1.00 97.88 124 VAL A CA 1
ATOM 1018 C C . VAL A 1 124 ? -2.184 -10.814 -6.752 1.00 97.88 124 VAL A C 1
ATOM 1020 O O . VAL A 1 124 ? -1.085 -11.102 -7.225 1.00 97.88 124 VAL A O 1
ATOM 1023 N N . GLU A 1 125 ? -3.182 -10.367 -7.516 1.00 96.19 125 GLU A N 1
ATOM 1024 C CA . GLU A 1 125 ? -3.083 -10.220 -8.976 1.00 96.19 125 GLU A CA 1
ATOM 1025 C C . GLU A 1 125 ? -1.997 -9.221 -9.400 1.00 96.19 125 GLU A C 1
ATOM 1027 O O . GLU A 1 125 ? -1.250 -9.467 -10.351 1.00 96.19 125 GLU A O 1
ATOM 1032 N N . LEU A 1 126 ? -1.865 -8.103 -8.682 1.00 96.31 126 LEU A N 1
ATOM 1033 C CA . LEU A 1 126 ? -0.825 -7.110 -8.942 1.00 96.31 126 LEU A CA 1
ATOM 1034 C C . LEU A 1 126 ? 0.579 -7.661 -8.680 1.00 96.31 126 LEU A C 1
ATOM 1036 O O . LEU A 1 126 ? 1.477 -7.447 -9.502 1.00 96.31 126 LEU A O 1
ATOM 1040 N N . ILE A 1 127 ? 0.773 -8.385 -7.574 1.00 97.25 127 ILE A N 1
ATOM 1041 C CA . ILE A 1 127 ? 2.055 -9.028 -7.251 1.00 97.25 127 ILE A CA 1
ATOM 1042 C C . ILE A 1 127 ? 2.379 -10.118 -8.278 1.00 97.25 127 ILE A C 1
ATOM 1044 O O . ILE A 1 127 ? 3.516 -10.189 -8.751 1.00 97.25 127 ILE A O 1
ATOM 1048 N N . GLN A 1 128 ? 1.392 -10.917 -8.689 1.00 96.44 128 GLN A N 1
ATOM 1049 C CA . GLN A 1 128 ? 1.583 -11.938 -9.718 1.00 96.44 128 GLN A CA 1
ATOM 1050 C C . GLN A 1 128 ? 1.976 -11.308 -11.058 1.00 96.44 128 GLN A C 1
ATOM 1052 O O . GLN A 1 128 ? 2.941 -11.739 -11.680 1.00 96.44 128 GLN A O 1
ATOM 1057 N N . SER A 1 129 ? 1.335 -10.204 -11.453 1.00 95.00 129 SER A N 1
ATOM 1058 C CA . SER A 1 129 ? 1.729 -9.456 -12.651 1.00 95.00 129 SER A CA 1
ATOM 1059 C C . SER A 1 129 ? 3.174 -8.943 -12.586 1.00 95.00 129 SER A C 1
ATOM 1061 O O . SER 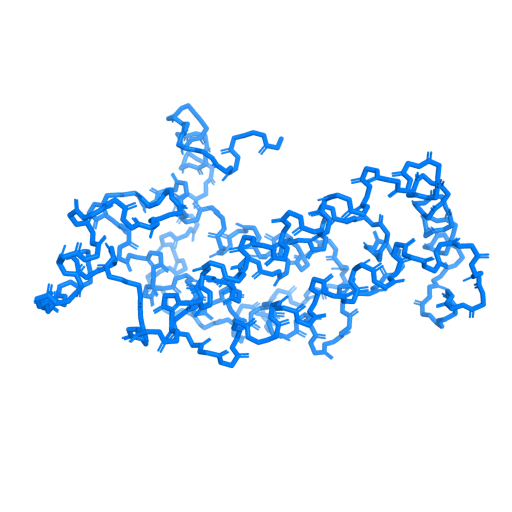A 1 129 ? 3.821 -8.825 -13.625 1.00 95.00 129 SER A O 1
ATOM 1063 N N . MET A 1 130 ? 3.695 -8.613 -11.400 1.00 95.25 130 MET A N 1
ATOM 1064 C CA . MET A 1 130 ? 5.108 -8.255 -11.233 1.00 95.25 130 MET A CA 1
ATOM 1065 C C . MET A 1 130 ? 6.016 -9.468 -11.440 1.00 95.25 130 MET A C 1
ATOM 1067 O O . MET A 1 130 ? 7.041 -9.347 -12.107 1.00 95.25 130 MET A O 1
ATOM 1071 N N . ALA A 1 131 ? 5.637 -10.625 -10.893 1.00 96.06 131 ALA A N 1
ATOM 1072 C CA . ALA A 1 131 ? 6.371 -11.873 -11.078 1.00 96.06 131 ALA A CA 1
ATOM 1073 C C . ALA A 1 131 ? 6.416 -12.286 -12.558 1.00 96.06 131 ALA A C 1
ATOM 1075 O O . ALA A 1 131 ? 7.477 -12.669 -13.054 1.00 96.06 131 ALA A O 1
ATOM 1076 N N . ASP A 1 132 ? 5.306 -12.124 -13.278 1.00 94.62 132 ASP A N 1
ATOM 1077 C CA . ASP A 1 132 ? 5.218 -12.409 -14.711 1.00 94.62 132 ASP A CA 1
ATOM 1078 C C . ASP A 1 132 ? 6.153 -11.497 -15.522 1.00 94.62 132 ASP A C 1
ATOM 1080 O O . ASP A 1 132 ? 6.884 -11.972 -16.392 1.00 94.62 132 ASP A O 1
ATOM 1084 N N . ASP A 1 133 ? 6.203 -10.198 -15.199 1.00 94.12 133 ASP A N 1
ATOM 1085 C CA . ASP A 1 133 ? 7.143 -9.262 -15.829 1.00 94.12 133 ASP A CA 1
ATOM 1086 C C . ASP A 1 133 ? 8.607 -9.640 -15.542 1.00 94.12 133 ASP A C 1
ATOM 1088 O O . ASP A 1 133 ? 9.453 -9.565 -16.433 1.00 94.12 133 ASP A O 1
ATOM 1092 N N . VAL A 1 134 ? 8.927 -10.078 -14.318 1.00 95.06 134 VAL A N 1
ATOM 1093 C CA . VAL A 1 134 ? 10.276 -10.560 -13.966 1.00 95.06 134 VAL A CA 1
ATOM 1094 C C . VAL A 1 134 ? 10.632 -11.818 -14.764 1.00 95.06 134 VAL A C 1
ATOM 1096 O O . VAL A 1 134 ? 11.746 -11.929 -15.292 1.00 95.06 134 VAL A O 1
ATOM 1099 N N . ALA A 1 135 ? 9.692 -12.758 -14.878 1.00 92.81 135 ALA A N 1
ATOM 1100 C CA . ALA A 1 135 ? 9.884 -14.008 -15.602 1.00 92.81 135 ALA A CA 1
ATOM 1101 C C . ALA A 1 135 ? 10.132 -13.785 -17.102 1.00 92.81 135 ALA A C 1
ATOM 1103 O O . ALA A 1 135 ? 10.910 -14.529 -17.708 1.00 92.81 135 ALA A O 1
ATOM 1104 N N . ASP A 1 136 ? 9.522 -12.742 -17.665 1.00 89.62 136 ASP A N 1
ATOM 1105 C CA . ASP A 1 136 ? 9.545 -12.429 -19.094 1.00 89.62 136 ASP A CA 1
ATOM 1106 C C . ASP A 1 136 ? 10.546 -11.327 -19.480 1.00 89.62 136 ASP A C 1
ATOM 1108 O O . ASP A 1 136 ? 10.533 -10.816 -20.596 1.00 89.62 136 ASP A O 1
ATOM 1112 N N . THR A 1 137 ? 11.476 -10.972 -18.589 1.00 90.62 137 THR A N 1
ATOM 1113 C CA . THR A 1 137 ? 12.511 -9.948 -18.849 1.00 90.62 137 THR A CA 1
ATOM 1114 C C . THR A 1 137 ? 13.383 -10.206 -20.091 1.00 90.62 137 THR A C 1
ATOM 1116 O O . THR A 1 137 ? 14.031 -9.279 -20.577 1.00 90.62 137 THR A O 1
ATOM 1119 N N . ALA A 1 138 ? 13.400 -11.431 -20.627 1.00 83.81 138 ALA A N 1
ATOM 1120 C CA . ALA A 1 138 ? 14.103 -11.794 -21.860 1.00 83.81 138 ALA A CA 1
ATOM 1121 C C . ALA A 1 138 ? 13.316 -11.483 -23.154 1.00 83.81 138 ALA A C 1
ATOM 1123 O O . ALA A 1 138 ? 13.878 -11.598 -24.242 1.00 83.81 138 ALA A O 1
ATOM 1124 N N . ASN A 1 139 ? 12.041 -11.098 -23.052 1.00 82.06 139 ASN A N 1
ATOM 1125 C CA . ASN A 1 139 ? 11.119 -10.903 -24.170 1.00 82.06 139 ASN A CA 1
ATOM 1126 C C . ASN A 1 139 ? 10.759 -9.416 -24.351 1.00 82.06 139 ASN A C 1
ATOM 1128 O O . ASN A 1 139 ? 9.824 -8.911 -23.722 1.00 82.06 139 ASN A O 1
ATOM 1132 N N . PRO A 1 140 ? 11.481 -8.676 -25.206 1.00 73.56 140 PRO A N 1
ATOM 1133 C CA . PRO A 1 140 ? 11.239 -7.251 -25.390 1.00 73.56 140 PRO A CA 1
ATOM 1134 C C . PRO A 1 140 ? 9.977 -6.881 -26.146 1.00 73.56 140 PRO A C 1
ATOM 1136 O O . PRO A 1 140 ? 9.563 -5.725 -26.101 1.00 73.56 140 PRO A O 1
ATOM 1139 N N . GLN A 1 141 ? 9.324 -7.840 -26.790 1.00 72.62 141 GLN A N 1
ATOM 1140 C CA . GLN A 1 141 ? 8.128 -7.590 -27.581 1.00 72.62 141 GLN A CA 1
ATOM 1141 C C . GLN A 1 141 ? 6.930 -7.146 -26.723 1.00 72.62 141 GLN A C 1
ATOM 1143 O O . GLN A 1 141 ? 6.002 -6.550 -27.259 1.00 72.62 141 GLN A O 1
ATOM 1148 N N . LYS A 1 142 ? 6.955 -7.372 -25.401 1.00 69.62 142 LYS A N 1
ATOM 1149 C CA . LYS A 1 142 ? 5.904 -6.925 -24.470 1.00 69.62 142 LYS A CA 1
ATOM 1150 C C . LYS A 1 142 ? 6.065 -5.496 -23.951 1.00 69.62 142 LYS A C 1
ATOM 1152 O O . LYS A 1 142 ? 5.232 -5.060 -23.157 1.00 69.62 142 LYS A O 1
ATOM 1157 N N . ASP A 1 143 ? 7.124 -4.785 -24.333 1.00 73.06 143 ASP A N 1
ATOM 1158 C CA . ASP A 1 143 ? 7.371 -3.418 -23.859 1.00 73.06 143 ASP A CA 1
ATOM 1159 C C . ASP A 1 143 ? 6.578 -2.348 -24.619 1.00 73.06 143 ASP A C 1
ATOM 1161 O O . ASP A 1 143 ? 6.492 -1.212 -24.150 1.00 73.06 143 ASP A O 1
ATOM 1165 N N . ALA A 1 144 ? 6.022 -2.691 -25.784 1.00 56.56 144 ALA A N 1
ATOM 1166 C CA . ALA A 1 144 ? 5.073 -1.838 -26.491 1.00 56.56 144 ALA A CA 1
ATOM 1167 C C . ALA A 1 144 ? 3.799 -1.747 -25.621 1.00 56.56 144 ALA A C 1
ATOM 1169 O O . ALA A 1 144 ? 3.327 -2.769 -25.135 1.00 56.56 144 ALA A O 1
ATOM 1170 N N . GLU A 1 145 ? 3.241 -0.579 -25.295 1.00 54.91 145 GLU A N 1
ATOM 1171 C CA . GLU A 1 145 ? 2.659 0.338 -26.282 1.00 54.91 145 GLU A CA 1
ATOM 1172 C C . GLU A 1 145 ? 2.613 1.834 -25.861 1.00 54.91 145 GLU A C 1
ATOM 1174 O O . GLU A 1 145 ? 2.216 2.652 -26.680 1.00 54.91 145 GLU A O 1
ATOM 1179 N N . ASP A 1 146 ? 3.083 2.256 -24.674 1.00 55.03 146 ASP A N 1
ATOM 1180 C CA . ASP A 1 146 ? 2.646 3.563 -24.109 1.00 55.03 146 ASP A CA 1
ATOM 1181 C C . ASP A 1 146 ? 3.752 4.555 -23.667 1.00 55.03 146 ASP A C 1
ATOM 1183 O O . ASP A 1 146 ? 3.491 5.485 -22.903 1.00 55.03 146 ASP A O 1
ATOM 1187 N N . GLY A 1 147 ? 5.009 4.379 -24.094 1.00 58.78 147 GLY A N 1
ATOM 1188 C CA . GLY A 1 147 ? 6.132 5.232 -23.664 1.00 58.78 147 GLY A CA 1
ATOM 1189 C C . GLY A 1 147 ? 6.600 6.257 -24.698 1.00 58.78 147 GLY A C 1
ATOM 1190 O O . GLY A 1 147 ? 6.772 5.928 -25.869 1.00 58.78 147 GLY A O 1
ATOM 1191 N N . THR A 1 148 ? 6.922 7.483 -24.267 1.00 68.62 148 THR A N 1
ATOM 1192 C CA . THR A 1 148 ? 7.742 8.401 -25.086 1.00 68.62 148 THR A CA 1
ATOM 1193 C C . THR A 1 148 ? 9.176 7.869 -25.220 1.00 68.62 148 THR A C 1
ATOM 1195 O O . THR A 1 148 ? 9.601 7.018 -24.436 1.00 68.62 148 THR A O 1
ATOM 1198 N N . GLY A 1 149 ? 9.956 8.375 -26.186 1.00 78.94 149 GLY A N 1
ATOM 1199 C CA . GLY A 1 149 ? 11.323 7.894 -26.448 1.00 78.94 149 GLY A CA 1
ATOM 1200 C C . GLY A 1 149 ? 12.206 7.788 -25.194 1.00 78.94 149 GLY A C 1
ATOM 1201 O O . GLY A 1 149 ? 12.843 6.757 -24.984 1.00 78.94 149 GLY A O 1
ATOM 1202 N N . ASP A 1 150 ? 12.170 8.790 -24.313 1.00 85.62 150 ASP A N 1
ATOM 1203 C CA . ASP A 1 150 ? 12.943 8.790 -23.063 1.00 85.62 150 ASP A CA 1
ATOM 1204 C C . ASP A 1 150 ? 12.399 7.788 -22.032 1.00 85.62 150 ASP A C 1
ATOM 1206 O O . ASP A 1 150 ? 13.158 7.078 -21.370 1.00 85.62 150 ASP A O 1
ATOM 1210 N N . GLN A 1 151 ? 11.074 7.676 -21.911 1.00 88.75 151 GLN A N 1
ATOM 1211 C CA . GLN A 1 151 ? 10.438 6.733 -20.986 1.00 88.75 151 GLN A CA 1
ATOM 1212 C C . GLN A 1 151 ? 10.706 5.282 -21.390 1.00 88.75 151 GLN A C 1
ATOM 1214 O O . GLN A 1 151 ? 10.928 4.430 -20.527 1.00 88.75 151 GLN A O 1
ATOM 1219 N N . TYR A 1 152 ? 10.723 5.006 -22.694 1.00 87.56 152 TYR A N 1
ATOM 1220 C CA . TYR A 1 152 ? 11.081 3.699 -23.226 1.00 87.56 152 TYR A CA 1
ATOM 1221 C C . TYR A 1 152 ? 12.548 3.357 -22.932 1.00 87.56 152 TYR A C 1
ATOM 1223 O O . TYR A 1 152 ? 12.847 2.249 -22.488 1.00 87.56 152 TYR A O 1
ATOM 1231 N N . GLN A 1 153 ? 13.471 4.314 -23.081 1.00 89.38 153 GLN A N 1
ATOM 1232 C CA . GLN A 1 153 ? 14.873 4.102 -22.703 1.00 89.38 153 GLN A CA 1
ATOM 1233 C C . GLN A 1 153 ? 15.021 3.755 -21.215 1.00 89.38 153 GLN A C 1
ATOM 1235 O O . GLN A 1 153 ? 15.764 2.836 -20.864 1.00 89.38 153 GLN A O 1
ATOM 1240 N N . GLU A 1 154 ? 14.300 4.448 -20.332 1.00 91.69 154 GLU A N 1
ATOM 1241 C CA . GLU A 1 154 ? 14.306 4.155 -18.894 1.00 91.69 154 GLU A CA 1
ATOM 1242 C C . GLU A 1 154 ? 13.697 2.790 -18.556 1.00 91.69 154 GLU A C 1
ATOM 1244 O O . GLU A 1 154 ? 14.205 2.087 -17.672 1.00 91.69 154 GLU A O 1
ATOM 1249 N N . LEU A 1 155 ? 12.655 2.379 -19.280 1.00 92.56 155 LEU A N 1
ATOM 1250 C CA . LEU A 1 155 ? 12.094 1.036 -19.178 1.00 92.56 155 LEU A CA 1
ATOM 1251 C C . LEU A 1 155 ? 13.139 -0.022 -19.550 1.00 92.56 155 LEU A C 1
ATOM 1253 O O . LEU A 1 155 ? 13.353 -0.957 -18.777 1.00 92.56 155 LEU A O 1
ATOM 1257 N N . VAL A 1 156 ? 13.834 0.147 -20.680 1.00 92.12 156 VAL A N 1
ATOM 1258 C CA . VAL A 1 156 ? 14.836 -0.817 -21.163 1.00 92.12 156 VAL A CA 1
ATOM 1259 C C . VAL A 1 156 ? 15.985 -0.950 -20.164 1.00 92.12 156 VAL A C 1
ATOM 1261 O O . VAL A 1 156 ? 16.382 -2.071 -19.837 1.00 92.12 156 VAL A O 1
ATOM 1264 N N . LYS A 1 157 ? 16.475 0.172 -19.619 1.00 93.75 157 LYS A N 1
ATOM 1265 C CA . LYS A 1 157 ? 17.495 0.176 -18.557 1.00 93.75 157 LYS A CA 1
ATOM 1266 C C . LYS A 1 157 ? 17.005 -0.556 -17.307 1.00 93.75 157 LYS A C 1
ATOM 1268 O O . LYS A 1 157 ? 17.704 -1.426 -16.792 1.00 93.75 157 LYS A O 1
ATOM 1273 N N . SER A 1 158 ? 15.799 -0.233 -16.835 1.00 94.75 158 SER A N 1
ATOM 1274 C CA . SER A 1 158 ? 15.220 -0.842 -15.630 1.00 94.75 158 SER A CA 1
ATOM 1275 C C . SER A 1 158 ? 15.043 -2.352 -15.801 1.00 94.75 158 SER A C 1
ATOM 1277 O O . SER A 1 158 ? 15.387 -3.122 -14.905 1.00 94.75 158 SER A O 1
ATOM 1279 N N . ARG A 1 159 ? 14.585 -2.798 -16.976 1.00 94.75 159 ARG A N 1
ATOM 1280 C CA . ARG A 1 159 ? 14.480 -4.221 -17.295 1.00 94.75 159 ARG A CA 1
ATOM 1281 C C . ARG A 1 159 ? 15.836 -4.908 -17.318 1.00 94.75 159 ARG A C 1
ATOM 1283 O O . ARG A 1 159 ? 15.953 -5.986 -16.753 1.00 94.75 159 ARG A O 1
ATOM 1290 N N . ALA A 1 160 ? 16.847 -4.315 -17.955 1.00 94.88 160 ALA A N 1
ATOM 1291 C CA . ALA A 1 160 ? 18.185 -4.902 -18.007 1.00 94.88 160 ALA A CA 1
ATOM 1292 C C . ALA A 1 160 ? 18.758 -5.122 -16.596 1.00 94.88 160 ALA A C 1
ATOM 1294 O O . ALA A 1 160 ? 19.357 -6.163 -16.327 1.00 94.88 160 ALA A O 1
ATOM 1295 N N . ILE A 1 161 ? 18.497 -4.192 -15.669 1.00 95.94 161 ILE A N 1
ATOM 1296 C CA . ILE A 1 161 ? 18.849 -4.349 -14.252 1.00 95.94 161 ILE A CA 1
ATOM 1297 C C . ILE A 1 161 ? 18.113 -5.550 -13.643 1.00 95.94 161 ILE A C 1
ATOM 1299 O O . ILE A 1 161 ? 18.765 -6.431 -13.083 1.00 95.94 161 ILE A O 1
ATOM 1303 N N . VAL A 1 162 ? 16.785 -5.635 -13.794 1.00 96.19 162 VAL A N 1
ATOM 1304 C CA . VAL A 1 162 ? 16.000 -6.778 -13.289 1.0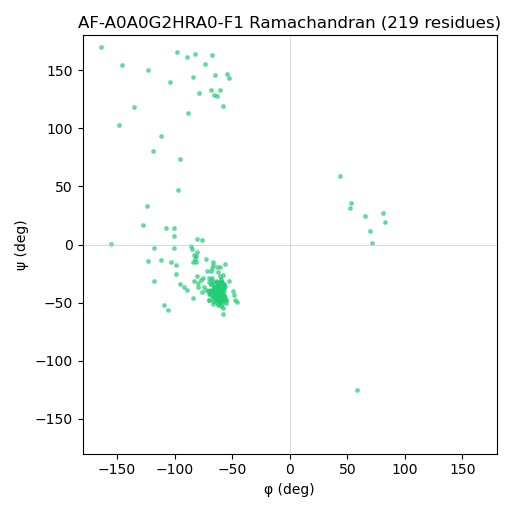0 96.19 162 VAL A CA 1
ATOM 1305 C C . VAL A 1 162 ? 16.483 -8.099 -13.893 1.00 96.19 162 VAL A C 1
ATOM 1307 O O . VAL A 1 162 ? 16.672 -9.057 -13.152 1.00 96.19 162 VAL A O 1
ATOM 1310 N N . ALA A 1 163 ? 16.757 -8.146 -15.198 1.00 95.50 163 ALA A N 1
ATOM 1311 C CA . ALA A 1 163 ? 17.267 -9.329 -15.889 1.00 95.50 163 ALA A CA 1
ATOM 1312 C C . ALA A 1 163 ? 18.626 -9.776 -15.328 1.00 95.50 163 ALA A C 1
ATOM 1314 O O . ALA A 1 163 ? 18.831 -10.960 -15.075 1.00 95.50 163 ALA A O 1
ATOM 1315 N N . SER A 1 164 ? 19.536 -8.829 -15.071 1.00 96.56 164 SER A N 1
ATOM 1316 C CA . SER A 1 164 ? 20.853 -9.124 -14.489 1.00 96.56 164 SER A CA 1
ATOM 1317 C C . SER A 1 164 ? 20.786 -9.619 -13.039 1.00 96.56 164 SER A C 1
ATOM 1319 O O . SER A 1 164 ? 21.725 -10.240 -12.553 1.00 96.56 164 SER A O 1
ATOM 1321 N N . SER A 1 165 ? 19.677 -9.347 -12.345 1.00 95.88 165 SER A N 1
ATOM 1322 C CA . SER A 1 165 ? 19.434 -9.709 -10.943 1.00 95.88 165 SER A CA 1
ATOM 1323 C C . SER A 1 165 ? 18.158 -10.544 -10.779 1.00 95.88 165 SER A C 1
ATOM 1325 O O . SER A 1 165 ? 17.456 -10.428 -9.770 1.00 95.88 165 SER A O 1
ATOM 1327 N N . ARG A 1 166 ? 17.843 -11.383 -11.776 1.00 95.31 166 ARG A N 1
ATOM 1328 C CA . ARG A 1 166 ? 16.549 -12.073 -11.898 1.00 95.31 166 ARG A CA 1
ATOM 1329 C C . ARG A 1 166 ? 16.183 -12.884 -10.660 1.00 95.31 166 ARG A C 1
ATOM 1331 O O . ARG A 1 166 ? 15.081 -12.723 -10.151 1.00 95.31 166 ARG A O 1
ATOM 1338 N N . ASP A 1 167 ? 17.097 -13.690 -10.130 1.00 96.44 167 ASP A N 1
ATOM 1339 C CA . ASP A 1 167 ? 16.810 -14.527 -8.957 1.00 96.44 167 ASP A CA 1
ATOM 1340 C C . ASP A 1 167 ? 16.455 -13.696 -7.718 1.00 96.44 167 ASP A C 1
ATOM 1342 O O . ASP A 1 167 ? 15.607 -14.085 -6.918 1.00 96.44 167 ASP A O 1
ATOM 1346 N N . ALA A 1 168 ? 17.087 -12.530 -7.551 1.00 96.19 168 ALA A N 1
ATOM 1347 C CA . ALA A 1 168 ? 16.751 -11.614 -6.466 1.00 96.19 168 ALA A CA 1
ATOM 1348 C C . ALA A 1 168 ? 15.370 -10.976 -6.680 1.00 96.19 168 ALA A C 1
ATOM 1350 O O . ALA A 1 168 ? 14.608 -10.843 -5.724 1.00 96.19 168 ALA A O 1
ATOM 1351 N N . ALA A 1 169 ? 15.032 -10.625 -7.922 1.00 96.50 169 ALA A N 1
ATOM 1352 C CA . ALA A 1 169 ? 13.717 -10.105 -8.280 1.00 96.50 169 ALA A CA 1
ATOM 1353 C C . ALA A 1 169 ? 12.600 -11.146 -8.082 1.00 96.50 169 ALA A C 1
ATOM 1355 O O . ALA A 1 169 ? 11.559 -10.808 -7.525 1.00 96.50 169 ALA A O 1
ATOM 1356 N N . VAL A 1 170 ? 12.837 -12.409 -8.459 1.00 96.69 170 VAL A N 1
ATOM 1357 C CA . VAL A 1 170 ? 11.909 -13.529 -8.227 1.00 96.69 170 VAL A CA 1
ATOM 1358 C C . VAL A 1 170 ? 11.661 -13.708 -6.732 1.00 96.69 170 VAL A C 1
ATOM 1360 O O . VAL A 1 170 ? 10.514 -13.629 -6.300 1.00 96.69 170 VAL A O 1
ATOM 1363 N N . ARG A 1 171 ? 12.724 -13.826 -5.923 1.00 97.44 171 ARG A N 1
ATOM 1364 C CA . ARG A 1 171 ? 12.593 -13.951 -4.460 1.00 97.44 171 ARG A CA 1
ATOM 1365 C C . ARG A 1 171 ? 11.854 -12.774 -3.833 1.00 97.44 171 ARG A C 1
ATOM 1367 O O . ARG A 1 171 ? 11.089 -12.957 -2.889 1.00 97.44 171 ARG A O 1
ATOM 1374 N N . LEU A 1 172 ? 12.076 -11.561 -4.341 1.00 95.88 172 LEU A N 1
ATOM 1375 C CA . LEU A 1 172 ? 11.343 -10.389 -3.880 1.00 95.88 172 LEU A CA 1
ATOM 1376 C C . LEU A 1 172 ? 9.845 -10.545 -4.170 1.00 95.88 172 LEU A C 1
ATOM 1378 O O . LEU A 1 172 ? 9.057 -10.434 -3.237 1.00 95.88 172 LEU A O 1
ATOM 1382 N N . CYS A 1 173 ? 9.445 -10.872 -5.400 1.00 96.88 173 CYS A N 1
ATOM 1383 C CA . CYS A 1 173 ? 8.039 -11.114 -5.741 1.00 96.88 173 CYS A CA 1
ATOM 1384 C C . CYS A 1 173 ? 7.409 -12.239 -4.902 1.00 96.88 173 CYS A C 1
ATOM 1386 O O . CYS A 1 173 ? 6.323 -12.048 -4.362 1.00 96.88 173 CYS A O 1
ATOM 1388 N N . GLU A 1 174 ? 8.103 -13.365 -4.723 1.00 97.50 174 GLU A N 1
ATOM 1389 C CA . GLU A 1 174 ? 7.638 -14.484 -3.891 1.00 97.50 174 GLU A CA 1
ATOM 1390 C C . GLU A 1 174 ? 7.430 -14.066 -2.432 1.00 97.50 174 GLU A C 1
ATOM 1392 O O . GLU A 1 174 ? 6.388 -14.358 -1.848 1.00 97.50 174 GLU A O 1
ATOM 1397 N N . SER A 1 175 ? 8.384 -13.330 -1.851 1.00 96.75 175 SER A N 1
ATOM 1398 C CA . SER A 1 175 ? 8.270 -12.845 -0.470 1.00 96.75 175 SER A CA 1
ATOM 1399 C C . SER A 1 175 ? 7.078 -11.905 -0.279 1.00 96.75 175 SER A C 1
ATOM 1401 O O . SER A 1 175 ? 6.405 -11.955 0.747 1.00 96.75 175 SER A O 1
ATOM 1403 N N . GLN A 1 176 ? 6.790 -11.067 -1.278 1.00 96.62 176 GLN A N 1
ATOM 1404 C CA . GLN A 1 176 ? 5.659 -10.144 -1.242 1.00 96.62 176 GLN A CA 1
ATOM 1405 C C . GLN A 1 176 ? 4.335 -10.889 -1.403 1.00 96.62 176 GLN A C 1
ATOM 1407 O O . GLN A 1 176 ? 3.381 -10.583 -0.695 1.00 96.62 176 GLN A O 1
ATOM 1412 N N . LEU A 1 177 ? 4.289 -11.909 -2.266 1.00 97.75 177 LEU A N 1
ATOM 1413 C CA . LEU A 1 177 ? 3.105 -12.750 -2.422 1.00 97.75 177 LEU A CA 1
ATOM 1414 C C . LEU A 1 177 ? 2.800 -13.520 -1.134 1.00 97.75 177 LEU A C 1
ATOM 1416 O O . LEU A 1 177 ? 1.661 -13.531 -0.684 1.00 97.75 177 LEU A O 1
ATOM 1420 N N . GLN A 1 178 ? 3.814 -14.110 -0.498 1.00 97.69 178 GLN A N 1
ATOM 1421 C CA . GLN A 1 178 ? 3.651 -14.775 0.799 1.00 97.69 178 GLN A CA 1
ATOM 1422 C C . GLN A 1 178 ? 3.159 -13.802 1.878 1.00 97.69 178 GLN A C 1
ATOM 1424 O O . GLN A 1 178 ? 2.312 -14.156 2.695 1.00 97.69 178 GLN A O 1
ATOM 1429 N N . PHE A 1 179 ? 3.667 -12.567 1.875 1.00 96.62 179 PHE A N 1
ATOM 1430 C CA . PHE A 1 179 ? 3.228 -11.531 2.806 1.00 96.62 179 PHE A CA 1
ATOM 1431 C C . PHE A 1 179 ? 1.747 -11.176 2.614 1.00 96.62 179 PHE A C 1
ATOM 1433 O O . PHE A 1 179 ? 1.007 -11.132 3.596 1.00 96.62 179 PHE A O 1
ATOM 1440 N N . GLU A 1 180 ? 1.310 -10.999 1.366 1.00 97.81 180 GLU A N 1
ATOM 1441 C CA . GLU A 1 180 ? -0.089 -10.749 1.003 1.00 97.81 180 GLU A CA 1
ATOM 1442 C C . GLU A 1 180 ? -1.003 -11.927 1.362 1.00 97.81 180 GLU A C 1
ATOM 1444 O O . GLU A 1 180 ? -2.069 -11.720 1.933 1.00 97.81 180 GLU A O 1
ATOM 1449 N N . VAL A 1 181 ? -0.576 -13.169 1.108 1.00 97.75 181 VAL A N 1
ATOM 1450 C CA . VAL A 1 181 ? -1.351 -14.370 1.467 1.00 97.75 181 VAL A CA 1
ATOM 1451 C C . VAL A 1 181 ? -1.646 -14.404 2.966 1.00 97.75 181 VAL A C 1
ATOM 1453 O O . VAL A 1 181 ? -2.792 -14.617 3.345 1.00 97.75 181 VAL A O 1
ATOM 1456 N N . ARG A 1 182 ? -0.669 -14.083 3.826 1.00 97.75 182 ARG A N 1
ATOM 1457 C CA . ARG A 1 182 ? -0.910 -14.013 5.280 1.00 97.75 182 ARG A CA 1
ATOM 1458 C C . ARG A 1 182 ? -1.931 -12.943 5.669 1.00 97.75 182 ARG A C 1
ATOM 1460 O O . ARG A 1 182 ? -2.706 -13.161 6.595 1.00 97.75 182 ARG A O 1
ATOM 1467 N N . HIS A 1 183 ? -1.953 -11.799 4.982 1.00 98.12 183 HIS A N 1
ATOM 1468 C CA . HIS A 1 183 ? -2.986 -10.783 5.213 1.00 98.12 183 HIS A CA 1
ATOM 1469 C C . HIS A 1 183 ? -4.360 -11.296 4.784 1.00 98.12 183 HIS A C 1
ATOM 1471 O O . HIS A 1 183 ? -5.325 -11.232 5.549 1.00 98.12 183 HIS A O 1
ATOM 1477 N N . LYS A 1 184 ? -4.426 -11.853 3.572 1.00 98.12 184 LYS A N 1
ATOM 1478 C CA . LYS A 1 184 ? -5.646 -12.401 2.996 1.00 98.12 184 LYS A CA 1
ATOM 1479 C C . LYS A 1 184 ? -6.233 -13.511 3.866 1.00 98.12 184 LYS A C 1
ATOM 1481 O O . LYS A 1 184 ? -7.440 -13.506 4.072 1.00 98.12 184 LYS A O 1
ATOM 1486 N N . ASP A 1 185 ? -5.415 -14.393 4.436 1.00 98.19 185 ASP A N 1
ATOM 1487 C CA . ASP A 1 185 ? -5.870 -15.470 5.325 1.00 98.19 185 ASP A CA 1
ATOM 1488 C C . ASP A 1 185 ? -6.601 -14.927 6.568 1.00 98.19 185 ASP A C 1
ATOM 1490 O O . ASP A 1 185 ? -7.627 -15.474 6.981 1.00 98.19 185 ASP A O 1
ATOM 1494 N N . ILE A 1 186 ? -6.130 -13.812 7.141 1.00 98.38 186 ILE A N 1
ATOM 1495 C CA . ILE A 1 186 ? -6.797 -13.142 8.271 1.00 98.38 186 ILE A CA 1
ATOM 1496 C C . ILE A 1 186 ? -8.144 -12.561 7.831 1.00 98.38 186 ILE A C 1
ATOM 1498 O O . ILE A 1 186 ? -9.148 -12.750 8.522 1.00 98.38 186 ILE A O 1
ATOM 1502 N N . ILE A 1 187 ? -8.196 -11.885 6.681 1.00 98.50 187 ILE A N 1
ATOM 1503 C CA . ILE A 1 187 ? -9.441 -11.298 6.162 1.00 98.50 187 ILE A CA 1
ATOM 1504 C C . ILE A 1 187 ? -10.429 -12.374 5.686 1.00 98.50 187 ILE A C 1
ATOM 1506 O O . ILE A 1 187 ? -11.644 -12.225 5.843 1.00 98.50 187 ILE A O 1
ATOM 1510 N N . ASP A 1 188 ? -9.955 -13.503 5.178 1.00 98.25 188 ASP A N 1
ATOM 1511 C CA . ASP A 1 188 ? -10.802 -14.647 4.862 1.00 98.25 188 ASP A CA 1
ATOM 1512 C C . ASP A 1 188 ? -11.374 -15.272 6.137 1.00 98.25 188 ASP A C 1
ATOM 1514 O O . ASP A 1 188 ? -12.578 -15.532 6.192 1.00 98.25 188 ASP A O 1
ATOM 1518 N N . ARG A 1 189 ? -10.562 -15.429 7.190 1.00 98.06 189 ARG A N 1
ATOM 1519 C CA . ARG A 1 189 ? -11.000 -16.012 8.466 1.00 98.06 189 ARG A CA 1
ATOM 1520 C C . ARG A 1 189 ? -11.958 -15.108 9.246 1.00 98.06 189 ARG A C 1
ATOM 1522 O O . ARG A 1 189 ? -12.989 -15.585 9.708 1.00 98.06 189 ARG A O 1
ATOM 1529 N N . PHE A 1 190 ? -11.631 -13.828 9.403 1.00 98.44 190 PHE A N 1
ATOM 1530 C CA . PHE A 1 190 ? -12.335 -12.924 10.325 1.00 98.44 190 PHE A CA 1
ATOM 1531 C C . PHE A 1 190 ? -13.141 -11.822 9.630 1.00 98.44 190 PHE A C 1
ATOM 1533 O O . PHE A 1 190 ? -13.943 -11.149 10.274 1.00 98.44 190 PHE A O 1
ATOM 1540 N N . GLY A 1 191 ? -12.926 -11.595 8.331 1.00 98.06 191 GLY A N 1
ATOM 1541 C CA . GLY A 1 191 ? -13.529 -10.478 7.592 1.00 98.06 191 GLY A CA 1
ATOM 1542 C C . GLY A 1 191 ? -12.959 -9.103 7.955 1.00 98.06 191 GLY A C 1
ATOM 1543 O O . GLY A 1 191 ? -13.442 -8.099 7.446 1.00 98.06 191 GLY A O 1
ATOM 1544 N N . ARG A 1 192 ? -11.971 -9.045 8.855 1.00 98.06 192 ARG A N 1
ATOM 1545 C CA . ARG A 1 192 ? -11.358 -7.826 9.395 1.00 98.06 192 ARG A CA 1
ATOM 1546 C C . ARG A 1 192 ? -10.028 -8.153 10.070 1.00 98.06 192 ARG A C 1
ATOM 1548 O O . ARG A 1 192 ? -9.736 -9.320 10.305 1.00 98.06 192 ARG A O 1
ATOM 1555 N N . TYR A 1 193 ? -9.254 -7.138 10.438 1.00 98.06 193 TYR A N 1
ATOM 1556 C CA . TYR A 1 193 ? -8.030 -7.283 11.219 1.00 98.06 193 TYR A CA 1
ATOM 1557 C C . TYR A 1 193 ? -8.320 -7.236 12.728 1.00 98.06 193 TYR A C 1
ATOM 1559 O O . TYR A 1 193 ? -8.657 -6.164 13.248 1.00 98.06 193 TYR A O 1
ATOM 1567 N N . PRO A 1 194 ? -8.129 -8.341 13.477 1.00 98.06 194 PRO A N 1
ATOM 1568 C CA . PRO A 1 194 ? -8.430 -8.381 14.910 1.00 98.06 194 PRO A CA 1
ATOM 1569 C C . PRO A 1 194 ? -7.667 -7.339 15.736 1.00 98.06 194 PRO A C 1
ATOM 1571 O O . PRO A 1 194 ? -8.239 -6.701 16.618 1.00 98.06 194 PRO A O 1
ATOM 1574 N N . HIS A 1 195 ? -6.400 -7.074 15.400 1.00 95.75 195 HIS A N 1
ATOM 1575 C CA . HIS A 1 195 ? -5.570 -6.083 16.099 1.00 95.75 195 HIS A CA 1
ATOM 1576 C C . HIS A 1 195 ? -6.111 -4.642 15.991 1.00 95.75 195 HIS A C 1
ATOM 1578 O O . HIS A 1 195 ? -5.790 -3.797 16.825 1.00 95.75 195 HIS A O 1
ATOM 1584 N N . ARG A 1 196 ? -6.980 -4.344 15.012 1.00 96.56 196 ARG A N 1
ATOM 1585 C CA . ARG A 1 196 ? -7.629 -3.028 14.884 1.00 96.56 196 ARG A CA 1
ATOM 1586 C C . ARG A 1 196 ? -8.845 -2.866 15.797 1.00 96.56 196 ARG A C 1
ATOM 1588 O O . ARG A 1 196 ? -9.354 -1.753 15.920 1.00 96.56 196 ARG A O 1
ATOM 1595 N N . ASN A 1 197 ? -9.318 -3.936 16.447 1.00 96.75 197 ASN A N 1
ATOM 1596 C CA . ASN A 1 197 ? -10.541 -3.906 17.253 1.00 96.75 197 ASN A CA 1
ATOM 1597 C C . ASN A 1 197 ? -10.465 -2.882 18.391 1.00 96.75 197 ASN A C 1
ATOM 1599 O O . ASN A 1 197 ? -11.369 -2.059 18.509 1.00 96.75 197 ASN A O 1
ATOM 1603 N N . GLY A 1 198 ? -9.371 -2.863 19.159 1.00 94.38 198 GLY A N 1
ATOM 1604 C CA . GLY A 1 198 ? -9.176 -1.907 20.255 1.00 94.38 198 GLY A CA 1
ATOM 1605 C C . GLY A 1 198 ? -9.247 -0.443 19.797 1.00 94.38 198 GLY A C 1
ATOM 1606 O O . GLY A 1 198 ? -10.147 0.276 20.236 1.00 94.38 198 GLY A O 1
ATOM 1607 N N . PRO A 1 199 ? -8.374 0.005 18.872 1.00 94.00 199 PRO A N 1
ATOM 1608 C CA . PRO A 1 199 ? -8.404 1.376 18.356 1.00 94.00 199 PRO A CA 1
ATOM 1609 C C . PRO A 1 199 ? -9.744 1.791 17.734 1.00 94.00 199 PRO A C 1
ATOM 1611 O O . PRO A 1 199 ? -10.145 2.951 17.841 1.00 94.00 199 PRO A O 1
ATOM 1614 N N . LEU A 1 200 ? -10.445 0.854 17.089 1.00 96.06 200 LEU A N 1
ATOM 1615 C CA . LEU A 1 200 ? -11.748 1.093 16.464 1.00 96.06 200 LEU A CA 1
ATOM 1616 C C . LEU A 1 200 ? -12.935 0.959 17.433 1.00 96.06 200 LEU A C 1
ATOM 1618 O O . LEU A 1 200 ? -14.070 1.192 17.022 1.00 96.06 200 LEU A O 1
ATOM 1622 N N . GLY A 1 201 ? -12.709 0.577 18.694 1.00 95.62 201 GLY A N 1
ATOM 1623 C CA . GLY A 1 201 ? -13.773 0.342 19.674 1.00 95.62 201 GLY A CA 1
ATOM 1624 C C . GLY A 1 201 ? -14.683 -0.846 19.333 1.00 95.62 201 GLY A C 1
ATOM 1625 O O . GLY A 1 201 ? -15.840 -0.872 19.748 1.00 95.62 201 GLY A O 1
ATOM 1626 N N . ARG A 1 202 ? -14.194 -1.818 18.553 1.00 97.19 202 ARG A N 1
ATOM 1627 C CA . ARG A 1 202 ? -14.935 -3.037 18.199 1.00 97.19 202 ARG A CA 1
ATOM 1628 C C . ARG A 1 202 ? -14.784 -4.079 19.301 1.00 97.19 202 ARG A C 1
ATOM 1630 O O . ARG A 1 202 ? -13.707 -4.241 19.869 1.00 97.19 202 ARG A O 1
ATOM 1637 N N . GLN A 1 203 ? -15.846 -4.838 19.552 1.00 97.75 203 GLN A N 1
ATOM 1638 C CA . GLN A 1 203 ? -15.777 -5.985 20.451 1.00 97.75 203 GLN A CA 1
ATOM 1639 C C . GLN A 1 203 ? -14.910 -7.098 19.841 1.00 97.75 203 GLN A C 1
ATOM 1641 O O . GLN A 1 203 ? -15.083 -7.450 18.668 1.00 97.75 203 GLN A O 1
ATOM 1646 N N . MET A 1 204 ? -14.005 -7.641 20.659 1.00 97.88 204 MET A N 1
ATOM 1647 C CA . MET A 1 204 ? -13.192 -8.817 20.351 1.00 97.88 204 MET A CA 1
ATOM 1648 C C . MET A 1 204 ? -14.021 -10.092 20.541 1.00 97.88 204 MET A C 1
ATOM 1650 O O . MET A 1 204 ? -14.665 -10.259 21.580 1.00 97.88 204 MET A O 1
ATOM 1654 N N . THR A 1 205 ? -14.020 -10.982 19.553 1.00 98.44 205 THR A N 1
ATOM 1655 C CA . THR A 1 205 ? -14.576 -12.339 19.695 1.00 98.44 205 THR A CA 1
ATOM 1656 C C . THR A 1 205 ? -13.568 -13.285 20.358 1.00 98.44 205 THR A C 1
ATOM 1658 O O . THR A 1 205 ? -12.379 -12.980 20.420 1.00 98.44 205 THR A O 1
ATOM 1661 N N . ALA A 1 206 ? -14.024 -14.442 20.852 1.00 98.25 206 ALA A N 1
ATOM 1662 C CA . ALA A 1 206 ? -13.135 -15.436 21.461 1.00 98.25 206 ALA A CA 1
ATOM 1663 C C . ALA A 1 206 ? -12.071 -15.940 20.468 1.00 98.25 206 ALA A C 1
ATOM 1665 O O . ALA A 1 206 ? -10.890 -15.933 20.797 1.00 98.25 206 ALA A O 1
ATOM 1666 N N . ASP A 1 207 ? -12.473 -16.269 19.238 1.00 98.12 207 ASP A N 1
ATOM 1667 C CA . ASP A 1 207 ? -11.573 -16.751 18.182 1.00 98.12 207 ASP A CA 1
ATOM 1668 C C . ASP A 1 207 ? -10.529 -15.703 17.768 1.00 98.12 207 ASP A C 1
ATOM 1670 O O . ASP A 1 207 ? -9.383 -16.035 17.464 1.00 98.12 207 ASP A O 1
ATOM 1674 N N . GLU A 1 208 ? -10.921 -14.426 17.732 1.00 98.50 208 GLU A N 1
ATOM 1675 C CA . GLU A 1 208 ? -10.003 -13.319 17.459 1.00 98.50 208 GLU A CA 1
ATOM 1676 C C . GLU A 1 208 ? -9.014 -13.106 18.613 1.00 98.50 208 GLU A C 1
ATOM 1678 O O . GLU A 1 208 ? -7.836 -12.849 18.363 1.00 98.50 208 GLU A O 1
ATOM 1683 N N . GLN A 1 209 ? -9.476 -13.229 19.863 1.00 98.00 209 GLN A N 1
ATOM 1684 C CA . GLN A 1 209 ? -8.620 -13.131 21.045 1.00 98.00 209 GLN A CA 1
ATOM 1685 C C . GLN A 1 209 ? -7.611 -14.282 21.082 1.00 98.00 209 GLN A C 1
ATOM 1687 O O . GLN A 1 209 ? -6.421 -14.030 21.223 1.00 98.00 209 GLN A O 1
ATOM 1692 N N . GLU A 1 210 ? -8.060 -15.522 20.866 1.00 98.19 210 GLU A N 1
ATOM 1693 C CA . GLU A 1 210 ? -7.188 -16.699 20.798 1.00 98.19 210 GLU A CA 1
ATOM 1694 C C . GLU A 1 210 ? -6.147 -16.565 19.679 1.00 98.19 210 GLU A C 1
ATOM 1696 O O . GLU A 1 210 ? -4.976 -16.890 19.872 1.00 98.19 210 GLU A O 1
ATOM 1701 N N . PHE A 1 211 ? -6.542 -16.033 18.517 1.00 97.94 211 PHE A N 1
ATOM 1702 C CA . PHE A 1 211 ? -5.608 -15.756 17.428 1.00 97.94 211 PHE A CA 1
ATOM 1703 C C . PHE A 1 211 ? -4.508 -14.770 17.837 1.00 97.94 211 PHE A C 1
ATOM 1705 O O . PHE A 1 211 ? -3.338 -15.019 17.549 1.00 97.94 211 PHE A O 1
ATOM 1712 N N . LEU A 1 212 ? -4.858 -13.670 18.511 1.00 97.06 212 LEU A N 1
ATOM 1713 C CA . LEU A 1 212 ? -3.872 -12.687 18.967 1.00 97.06 212 LEU A CA 1
ATOM 1714 C C . LEU A 1 212 ? -3.002 -13.227 20.112 1.00 97.06 212 LEU A C 1
ATOM 1716 O O . LEU A 1 212 ? -1.784 -13.058 20.072 1.00 97.06 212 LEU A O 1
ATOM 1720 N N . ASP A 1 213 ? -3.596 -13.922 21.083 1.00 97.12 213 ASP A N 1
ATOM 1721 C CA . ASP A 1 213 ? -2.886 -14.536 22.214 1.00 97.12 213 ASP A CA 1
ATOM 1722 C C . ASP A 1 213 ? -1.900 -15.618 21.743 1.00 97.12 213 ASP A C 1
ATOM 1724 O O . ASP A 1 213 ? -0.826 -15.789 22.321 1.00 97.12 213 ASP A O 1
ATOM 1728 N N . GLY A 1 214 ? -2.231 -16.310 20.648 1.00 96.50 214 GLY A N 1
ATOM 1729 C CA . GLY A 1 214 ? -1.371 -17.280 19.973 1.00 96.50 214 GLY A CA 1
ATOM 1730 C C . GLY A 1 214 ? -0.242 -16.674 19.130 1.00 96.50 214 GLY A C 1
ATOM 1731 O O . GLY A 1 214 ? 0.474 -17.420 18.463 1.00 96.50 214 GLY A O 1
ATOM 1732 N N . GLY A 1 215 ? -0.069 -15.347 19.132 1.00 95.38 215 GLY A N 1
ATOM 1733 C CA . GLY A 1 215 ? 0.961 -14.662 18.348 1.00 95.38 215 GLY A CA 1
ATOM 1734 C C . GLY A 1 215 ? 0.590 -14.450 16.879 1.00 95.38 215 GLY A C 1
ATOM 1735 O O . GLY A 1 215 ? 1.477 -14.391 16.028 1.00 95.38 215 GLY A O 1
ATOM 1736 N N . GLY A 1 216 ? -0.706 -14.361 16.572 1.00 94.88 216 GLY A N 1
ATOM 1737 C CA . GLY A 1 216 ? -1.204 -14.048 15.237 1.00 94.88 216 GLY A CA 1
ATOM 1738 C C . GLY A 1 216 ? -0.629 -12.744 14.675 1.00 94.88 216 GLY A C 1
ATOM 1739 O O . GLY A 1 216 ? -0.369 -11.788 15.407 1.00 94.88 216 GLY A O 1
ATOM 1740 N N . ASP A 1 217 ? -0.432 -12.704 13.356 1.00 94.38 217 ASP A N 1
ATOM 1741 C CA . ASP A 1 217 ? 0.215 -11.575 12.686 1.00 94.38 217 ASP A CA 1
ATOM 1742 C C . ASP A 1 217 ? -0.551 -10.247 12.881 1.00 94.38 217 ASP A C 1
ATOM 1744 O O . ASP A 1 217 ? -1.763 -10.142 12.667 1.00 94.38 217 ASP A O 1
ATOM 1748 N N . THR A 1 218 ? 0.195 -9.196 13.235 1.00 91.12 218 THR A N 1
ATOM 1749 C CA . THR A 1 218 ? -0.305 -7.812 13.371 1.00 91.12 218 THR A CA 1
ATOM 1750 C C . THR A 1 218 ? 0.354 -6.832 12.397 1.00 91.12 218 THR A C 1
ATOM 1752 O O . THR A 1 218 ? 0.001 -5.658 12.346 1.00 91.12 218 THR A O 1
ATOM 1755 N N . PHE A 1 219 ? 1.323 -7.311 11.610 1.00 87.44 219 PHE A N 1
ATOM 1756 C CA . PHE A 1 219 ? 1.994 -6.573 10.532 1.00 87.44 219 PHE A CA 1
ATOM 1757 C C . PHE A 1 219 ? 2.569 -5.200 10.926 1.00 87.44 219 PHE A C 1
ATOM 1759 O O . PHE A 1 219 ? 2.677 -4.297 10.100 1.00 87.44 219 PHE A O 1
ATOM 1766 N N . GLY A 1 220 ? 3.005 -5.057 12.181 1.00 66.31 220 GLY A N 1
ATOM 1767 C CA . GLY A 1 220 ? 3.689 -3.853 12.660 1.00 66.31 220 GLY A CA 1
ATOM 1768 C C . GLY A 1 220 ? 2.764 -2.701 13.064 1.00 66.31 220 GLY A C 1
ATOM 1769 O O . GLY A 1 220 ? 3.238 -1.562 13.137 1.00 66.31 220 GLY A O 1
ATOM 1770 N N . SER A 1 221 ? 1.482 -2.993 13.325 1.00 57.12 221 SER A N 1
ATOM 1771 C CA . SER A 1 221 ? 0.559 -2.105 14.050 1.00 57.12 221 SER A CA 1
ATOM 1772 C C . SER A 1 221 ? 1.043 -1.799 15.467 1.00 57.12 221 SER A C 1
ATOM 1774 O O . SER A 1 221 ? 1.443 -2.773 16.148 1.00 57.12 221 SER A O 1
#

Nearest PDB structures (foldseek):
  2i6h-assembly1_B  TM=8.440E-01  e=7.688E-06  Agrobacterium fabrum str. C58
  3qwe-assembly1_A-2  TM=2.459E-01  e=2.621E+00  Homo sapiens
  2h7v-assembly1_C  TM=2.098E-01  e=4.686E+00  Yersinia pseudotuberculosis
  3m3w-assembly1_A  TM=1.565E-01  e=4.481E+00  Mus musculus

Organism: NCBI:txid1214573

Sequence (221 aa):
MMHWFRKDEAFDQLCSAKFRQSLEQVKSTRVTGEAILRAMQPSSPLEWVQLIILFDQMPRNIYRGEESKTVFTVFDPIAQHIAHAATAAGVHRHPLLRYRIGHRLWFNMPLMHSEDRAMHQKAVELIQSMADDVADTANPQKDAEDGTGDQYQELVKSRAIVASSRDAAVRLCESQLQFEVRHKDIIDRFGRYPHRNGPLGRQMTADEQEFLDGGGDTFGS